Protein AF-A0A645HV14-F1 (afdb_monomer)

Nearest PDB structures (foldseek):
  4xi2-assembly1_A-2  TM=5.476E-01  e=1.882E+00  Mus musculus
  1is3-assembly1_A  TM=3.977E-01  e=2.143E+00  Conger myriaster
  1wlc-assembly1_A-2  TM=4.030E-01  e=2.143E+00  Conger myriaster
  4lbq-assembly2_B  TM=4.155E-01  e=5.336E+00  Mus musculus

Structure (mmCIF, N/CA/C/O backbone):
data_AF-A0A645HV14-F1
#
_entry.id   AF-A0A645HV14-F1
#
loop_
_atom_site.group_PDB
_atom_site.id
_atom_site.type_symbol
_atom_site.label_atom_id
_atom_site.label_alt_id
_atom_site.label_comp_id
_atom_site.label_asym_id
_atom_site.label_entity_id
_atom_site.label_seq_id
_atom_site.pdbx_PDB_ins_code
_atom_site.Cartn_x
_atom_site.Cartn_y
_atom_site.Cartn_z
_atom_site.occupancy
_atom_site.B_iso_or_equiv
_atom_site.auth_seq_id
_atom_site.auth_comp_id
_atom_site.auth_asym_id
_atom_site.auth_atom_id
_atom_site.pdbx_PDB_model_num
ATOM 1 N N . MET A 1 1 ? -4.652 -12.247 2.890 1.00 58.81 1 MET A N 1
ATOM 2 C CA . MET A 1 1 ? -5.356 -11.933 1.626 1.00 58.81 1 MET A CA 1
ATOM 3 C C . MET A 1 1 ? -6.471 -12.926 1.314 1.00 58.81 1 MET A C 1
ATOM 5 O O . MET A 1 1 ? -7.580 -12.469 1.089 1.00 58.81 1 MET A O 1
ATOM 9 N N . PHE A 1 2 ? -6.204 -14.240 1.350 1.00 62.88 2 PHE A N 1
ATOM 10 C CA . PHE A 1 2 ? -7.160 -15.294 0.962 1.00 62.88 2 PHE A CA 1
ATOM 11 C C . PHE A 1 2 ? -8.583 -15.123 1.530 1.00 62.88 2 PHE A C 1
ATOM 13 O O . PHE A 1 2 ? -9.521 -15.009 0.747 1.00 62.88 2 PHE A O 1
ATOM 20 N N . MET A 1 3 ? -8.740 -14.959 2.852 1.00 65.44 3 MET A N 1
ATOM 21 C CA . MET A 1 3 ? -10.065 -14.768 3.475 1.00 65.44 3 MET A CA 1
ATOM 22 C C . MET A 1 3 ? -10.838 -13.545 2.946 1.00 65.44 3 MET A C 1
ATOM 24 O O . MET A 1 3 ? -12.054 -13.611 2.774 1.00 65.44 3 MET A O 1
ATOM 28 N N . TYR A 1 4 ? -10.150 -12.429 2.668 1.00 74.69 4 TYR A N 1
ATOM 29 C CA . TYR A 1 4 ? -10.788 -11.224 2.126 1.00 74.69 4 TYR A CA 1
ATOM 30 C C . TYR A 1 4 ? -11.265 -11.477 0.697 1.00 74.69 4 TYR A C 1
ATOM 32 O O . TYR A 1 4 ? -12.419 -11.226 0.372 1.00 74.69 4 TYR A O 1
ATOM 40 N N . THR A 1 5 ? -10.382 -12.002 -0.156 1.00 75.12 5 THR A N 1
ATOM 41 C CA . THR A 1 5 ? -10.685 -12.211 -1.574 1.00 75.12 5 THR A CA 1
ATOM 42 C C . THR A 1 5 ? -11.790 -13.237 -1.780 1.00 75.12 5 THR A C 1
ATOM 44 O O . THR A 1 5 ? -12.643 -13.028 -2.633 1.00 75.12 5 THR A O 1
ATOM 47 N N . GLU A 1 6 ? -11.831 -14.312 -0.993 1.00 77.62 6 GLU A N 1
ATOM 48 C CA . GLU A 1 6 ? -12.904 -15.313 -1.073 1.00 77.62 6 GLU A CA 1
ATOM 49 C C . GLU A 1 6 ? -14.259 -14.719 -0.681 1.00 77.62 6 GLU A C 1
ATOM 51 O O . GLU A 1 6 ? -15.247 -14.902 -1.391 1.00 77.62 6 GLU A O 1
ATOM 56 N N . SER A 1 7 ? -14.279 -13.911 0.381 1.00 76.75 7 SER A N 1
ATOM 57 C CA . SER A 1 7 ? -15.484 -13.213 0.844 1.00 76.75 7 SER A CA 1
ATOM 58 C C . SER A 1 7 ? -15.913 -12.067 -0.086 1.00 76.75 7 SER A C 1
ATOM 60 O O . SER A 1 7 ? -17.033 -11.577 0.022 1.00 76.75 7 SER A O 1
ATOM 62 N N . ASN A 1 8 ? -15.038 -11.642 -1.006 1.00 79.44 8 ASN A N 1
ATOM 63 C CA . ASN A 1 8 ? -15.225 -10.489 -1.889 1.00 79.44 8 ASN A CA 1
ATOM 64 C C . ASN A 1 8 ? -15.172 -10.863 -3.386 1.00 79.44 8 ASN A C 1
ATOM 66 O O . ASN A 1 8 ? -14.644 -10.114 -4.204 1.00 79.44 8 ASN A O 1
ATOM 70 N N . ASN A 1 9 ? -15.676 -12.043 -3.775 1.00 83.19 9 ASN A N 1
ATOM 71 C CA . ASN A 1 9 ? -15.776 -12.486 -5.183 1.00 83.19 9 ASN A CA 1
ATOM 72 C C . ASN A 1 9 ? -14.440 -12.468 -5.974 1.00 83.19 9 ASN A C 1
ATOM 74 O O . ASN A 1 9 ? -14.389 -12.252 -7.195 1.00 83.19 9 ASN A O 1
ATOM 78 N N . GLY A 1 10 ? -13.335 -12.692 -5.266 1.00 82.38 10 GLY A N 1
ATOM 79 C CA . GLY A 1 10 ? -11.971 -12.655 -5.785 1.00 82.38 10 GLY A CA 1
ATOM 80 C C . GLY A 1 10 ? -11.383 -11.250 -5.935 1.00 82.38 10 GLY A C 1
ATOM 81 O O . GLY A 1 10 ? -10.250 -11.138 -6.407 1.00 82.38 10 GLY A O 1
ATOM 82 N N . ASN A 1 11 ? -12.108 -10.196 -5.557 1.00 82.75 11 ASN A N 1
ATOM 83 C CA . ASN A 1 11 ? -11.630 -8.822 -5.650 1.00 82.75 11 ASN A CA 1
ATOM 84 C C . ASN A 1 11 ? -10.680 -8.497 -4.495 1.00 82.75 11 ASN A C 1
ATOM 86 O O . ASN A 1 11 ? -10.911 -8.848 -3.333 1.00 82.75 11 ASN A O 1
ATOM 90 N N . LEU A 1 12 ? -9.599 -7.804 -4.837 1.00 84.94 12 LEU A N 1
ATOM 91 C CA . LEU A 1 12 ? -8.680 -7.220 -3.870 1.00 84.94 12 LEU A CA 1
ATOM 92 C C . LEU A 1 12 ? -9.345 -6.041 -3.145 1.00 84.94 12 LEU A C 1
ATOM 94 O O . LEU A 1 12 ? -10.299 -5.465 -3.671 1.00 84.94 12 LEU A O 1
ATOM 98 N N . PRO A 1 13 ? -8.887 -5.685 -1.931 1.00 83.44 13 PRO A N 1
ATOM 99 C CA . PRO A 1 13 ? -9.436 -4.531 -1.238 1.00 83.44 13 PRO A CA 1
ATOM 100 C C . PRO A 1 13 ? -9.176 -3.265 -2.038 1.00 83.44 13 PRO A C 1
ATOM 102 O O . PRO A 1 13 ? -8.118 -3.111 -2.650 1.00 83.44 13 PRO A O 1
ATOM 105 N N . LYS A 1 14 ? -10.114 -2.321 -1.972 1.00 84.62 14 LYS A N 1
ATOM 106 C CA . LYS A 1 14 ? -9.818 -0.965 -2.416 1.00 84.62 14 LYS A CA 1
ATOM 107 C C . LYS A 1 14 ? -8.647 -0.425 -1.597 1.00 84.62 14 LYS A C 1
ATOM 109 O O . LYS A 1 14 ? -8.670 -0.558 -0.373 1.00 84.62 14 LYS A O 1
ATOM 114 N N . TYR A 1 15 ? -7.668 0.223 -2.231 1.00 85.56 15 TYR A N 1
ATOM 115 C CA . TYR A 1 15 ? -6.604 0.901 -1.478 1.00 85.56 15 TYR A CA 1
ATOM 116 C C . TYR A 1 15 ? -7.189 2.021 -0.594 1.00 85.56 15 TYR A C 1
ATOM 118 O O . TYR A 1 15 ? -6.665 2.317 0.480 1.00 85.56 15 TYR A O 1
ATOM 126 N N . ASP A 1 16 ? -8.303 2.617 -1.028 1.00 86.44 16 ASP A N 1
ATOM 127 C CA . ASP A 1 16 ? -9.074 3.619 -0.301 1.00 86.44 16 ASP A CA 1
ATOM 128 C C . ASP A 1 16 ? -10.548 3.612 -0.749 1.00 86.44 16 ASP A C 1
ATOM 130 O O . ASP A 1 16 ? -10.854 3.210 -1.871 1.00 86.44 16 ASP A O 1
ATOM 134 N N . GLY A 1 17 ? -11.463 4.088 0.094 1.00 86.75 17 GLY A N 1
ATOM 135 C CA . GLY A 1 17 ? -12.893 4.176 -0.211 1.00 86.75 17 GLY A CA 1
ATOM 136 C C . GLY A 1 17 ? -13.704 2.915 0.097 1.00 86.75 17 GLY A C 1
ATOM 137 O O . GLY A 1 17 ? -14.748 2.698 -0.523 1.00 86.75 17 GLY A O 1
ATOM 138 N N . LEU A 1 18 ? -13.268 2.079 1.046 1.00 86.69 18 LEU A N 1
ATOM 139 C CA . LEU A 1 18 ? -14.025 0.905 1.511 1.00 86.69 18 LEU A CA 1
ATOM 140 C C . LEU A 1 18 ? -15.396 1.264 2.100 1.00 86.69 18 LEU A C 1
ATOM 142 O O . LEU A 1 18 ? -16.313 0.453 2.021 1.00 86.69 18 LEU A O 1
ATOM 146 N N . LEU A 1 19 ? -15.555 2.464 2.668 1.00 87.94 19 LEU A N 1
ATOM 147 C CA . LEU A 1 19 ? -16.837 2.935 3.210 1.00 87.94 19 LEU A CA 1
ATOM 148 C C . LEU A 1 19 ? -17.727 3.603 2.156 1.00 87.94 19 LEU A C 1
ATOM 150 O O . LEU A 1 19 ? -18.815 4.077 2.473 1.00 87.94 19 LEU A O 1
ATOM 154 N N . THR A 1 20 ? -17.266 3.676 0.908 1.00 83.38 20 THR A N 1
ATOM 155 C CA . THR A 1 20 ? -17.981 4.353 -0.175 1.00 83.38 20 THR A CA 1
ATOM 156 C C . THR A 1 20 ? -18.581 3.327 -1.132 1.00 83.38 20 THR A C 1
ATOM 158 O O . THR A 1 20 ? -17.836 2.490 -1.660 1.00 83.38 20 THR A O 1
ATOM 161 N N . PRO A 1 21 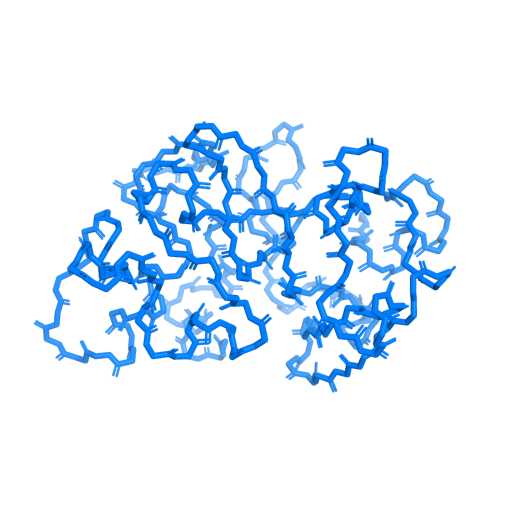? -19.900 3.384 -1.398 1.00 77.81 21 PRO A N 1
ATOM 162 C CA . PRO A 1 21 ? -20.540 2.526 -2.388 1.00 77.81 21 PRO A CA 1
ATOM 163 C C . PRO A 1 21 ? -19.930 2.671 -3.791 1.00 77.81 21 PRO A C 1
ATOM 165 O O . PRO A 1 21 ? -19.411 3.724 -4.164 1.00 77.81 21 PRO A O 1
ATOM 168 N N . GLY A 1 22 ? -20.035 1.613 -4.596 1.00 76.50 22 GLY A N 1
ATOM 169 C CA . GLY A 1 22 ? -19.552 1.597 -5.979 1.00 76.50 22 GLY A CA 1
ATOM 170 C C . GLY A 1 22 ? -18.029 1.493 -6.096 1.00 76.50 22 GLY A C 1
ATOM 171 O O . GLY A 1 22 ? -17.362 0.965 -5.211 1.00 76.50 22 GLY A O 1
ATOM 172 N N . ASN A 1 23 ? -17.481 2.015 -7.193 1.00 74.31 23 ASN A N 1
ATOM 173 C CA . ASN A 1 23 ? -16.093 1.792 -7.628 1.00 74.31 23 ASN A CA 1
ATOM 174 C C . ASN A 1 23 ? -15.147 2.966 -7.322 1.00 74.31 23 ASN A C 1
ATOM 176 O O . ASN A 1 23 ? -14.049 3.069 -7.869 1.00 74.31 23 ASN A O 1
ATOM 180 N N . ALA A 1 24 ? -15.593 3.905 -6.488 1.00 72.94 24 ALA A N 1
ATOM 181 C CA . ALA A 1 24 ? -14.799 5.071 -6.139 1.00 72.94 24 ALA A CA 1
ATOM 182 C C . ALA A 1 24 ? -13.582 4.683 -5.284 1.00 72.94 24 ALA A C 1
ATOM 184 O O . ALA A 1 24 ? -13.742 4.015 -4.258 1.00 72.94 24 ALA A O 1
ATOM 185 N N . THR A 1 25 ? -12.392 5.128 -5.700 1.00 75.44 25 THR A N 1
ATOM 186 C CA . THR A 1 25 ? -11.112 4.961 -4.990 1.00 75.44 25 THR A CA 1
ATOM 187 C C . THR A 1 25 ? -10.316 6.265 -5.055 1.00 75.44 25 THR A C 1
ATOM 189 O O . THR A 1 25 ? -9.681 6.529 -6.069 1.00 75.44 25 THR A O 1
ATOM 192 N N . TRP A 1 26 ? -10.372 7.126 -4.031 1.00 71.56 26 TRP A N 1
ATOM 193 C CA . TRP A 1 26 ? -9.563 8.365 -3.957 1.00 71.56 26 TRP A CA 1
ATOM 194 C C . TRP A 1 26 ? -9.756 9.124 -2.635 1.00 71.56 26 TRP A C 1
ATOM 196 O O . TRP A 1 26 ? -10.793 9.737 -2.467 1.00 71.56 26 TRP A O 1
ATOM 206 N N . LYS A 1 27 ? -8.786 9.193 -1.713 1.00 69.69 27 LYS A N 1
ATOM 207 C CA . LYS A 1 27 ? -8.869 10.042 -0.495 1.00 69.69 27 LYS A CA 1
ATOM 208 C C . LYS A 1 27 ? -10.238 10.012 0.229 1.00 69.69 27 LYS A C 1
ATOM 210 O O . LYS A 1 27 ? -10.631 11.005 0.839 1.00 69.69 27 LYS A O 1
ATOM 215 N N . VAL A 1 28 ? -10.994 8.916 0.106 1.00 74.56 28 VAL A N 1
ATOM 216 C CA . VAL A 1 28 ? -12.344 8.790 0.674 1.00 74.56 28 VAL A CA 1
ATOM 217 C C . VAL A 1 28 ? -12.213 8.090 2.020 1.00 74.56 28 VAL A C 1
ATOM 219 O O . VAL A 1 28 ? -11.121 7.753 2.457 1.00 74.56 28 VAL A O 1
ATOM 222 N N . HIS A 1 29 ? -13.307 7.880 2.726 1.00 84.50 29 HIS A N 1
ATOM 223 C CA . HIS A 1 29 ? -13.297 7.164 3.990 1.00 84.50 29 HIS A CA 1
ATOM 224 C C . HIS A 1 29 ? -13.162 5.641 3.777 1.00 84.50 29 HIS A C 1
ATOM 226 O O . HIS A 1 29 ? -13.750 5.069 2.852 1.00 84.50 29 HIS A O 1
ATOM 232 N N . GLY A 1 30 ? -12.414 4.972 4.655 1.00 86.88 30 GLY A N 1
ATOM 233 C CA . GLY A 1 30 ? -12.198 3.525 4.670 1.00 86.88 30 GLY A CA 1
ATOM 234 C C . GLY A 1 30 ? -10.965 3.084 3.884 1.00 86.88 30 GLY A C 1
ATOM 235 O O . GLY A 1 30 ? -11.063 2.723 2.711 1.00 86.88 30 GLY A O 1
ATOM 236 N N . LYS A 1 31 ? -9.809 3.057 4.546 1.00 89.31 31 LYS A N 1
ATOM 237 C CA . LYS A 1 31 ? -8.535 2.589 3.977 1.00 89.31 31 LYS A CA 1
ATOM 238 C C . LYS A 1 31 ? -8.466 1.066 3.972 1.00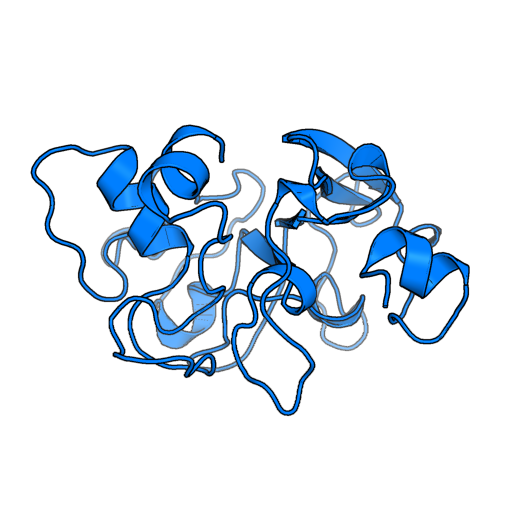 89.31 31 LYS A C 1
ATOM 240 O O . LYS A 1 31 ? -9.084 0.417 4.812 1.00 89.31 31 LYS A O 1
ATOM 245 N N . TRP A 1 32 ? -7.646 0.473 3.100 1.00 90.69 32 TRP A N 1
ATOM 246 C CA . TRP A 1 32 ? -7.442 -0.988 3.090 1.00 90.69 32 TRP A CA 1
ATOM 247 C C . TRP A 1 32 ? -7.042 -1.550 4.470 1.00 90.69 32 TRP A C 1
ATOM 249 O O . TRP A 1 32 ? -7.469 -2.643 4.847 1.00 90.69 32 TRP A O 1
ATOM 259 N N . GLN A 1 33 ? -6.285 -0.772 5.253 1.00 93.06 33 GLN A N 1
ATOM 260 C CA . GLN A 1 33 ? -5.899 -1.117 6.622 1.00 93.06 33 GLN A CA 1
ATOM 261 C C . GLN A 1 33 ? -7.096 -1.190 7.579 1.00 93.06 33 GLN A C 1
ATOM 263 O O . GLN A 1 33 ? -7.110 -2.064 8.440 1.00 93.06 33 GLN A O 1
ATOM 268 N N . ASP A 1 34 ? -8.130 -0.357 7.407 1.00 92.56 34 ASP A N 1
ATOM 269 C CA . ASP A 1 34 ? -9.367 -0.438 8.200 1.00 92.56 34 ASP A CA 1
ATOM 270 C C . ASP A 1 34 ? -10.073 -1.778 7.977 1.00 92.56 34 ASP A C 1
ATOM 272 O O . ASP A 1 34 ? -10.463 -2.456 8.930 1.00 92.56 34 ASP A O 1
ATOM 276 N N . GLY A 1 35 ? -10.179 -2.194 6.710 1.00 90.00 35 GLY A N 1
ATOM 277 C CA . GLY A 1 35 ? -10.777 -3.474 6.334 1.00 90.00 35 GLY A CA 1
ATOM 278 C C . GLY A 1 35 ? -10.038 -4.660 6.952 1.00 90.00 35 GLY A C 1
ATOM 279 O O . GLY A 1 35 ? -10.654 -5.540 7.552 1.00 90.00 35 GLY A O 1
ATOM 280 N N . PHE A 1 36 ? -8.707 -4.674 6.859 1.00 90.81 36 PHE A N 1
ATOM 281 C CA . PHE A 1 36 ? -7.904 -5.746 7.451 1.00 90.81 36 PHE A CA 1
ATOM 282 C C . PHE A 1 36 ? -7.886 -5.707 8.978 1.00 90.81 36 PHE A C 1
ATOM 284 O O . PHE A 1 36 ? -7.899 -6.766 9.604 1.00 90.81 36 PHE A O 1
ATOM 291 N N . PHE A 1 37 ? -7.912 -4.521 9.586 1.00 92.81 37 PHE A N 1
ATOM 292 C CA . PHE A 1 37 ? -8.012 -4.386 11.034 1.00 92.81 37 PHE A CA 1
ATOM 293 C C . PHE A 1 37 ? -9.288 -5.046 11.560 1.00 92.81 37 PHE A C 1
ATOM 295 O O . PHE A 1 37 ? -9.224 -5.817 12.515 1.00 92.81 37 PHE A O 1
ATOM 302 N N . VAL A 1 38 ? -10.435 -4.795 10.924 1.00 91.62 38 VAL A N 1
ATOM 303 C CA . VAL A 1 38 ? -11.710 -5.410 11.321 1.00 91.62 38 VAL A CA 1
ATOM 304 C C . VAL A 1 38 ? -11.708 -6.920 11.084 1.00 91.62 38 VAL A C 1
ATOM 306 O O . VAL A 1 38 ? -12.181 -7.662 11.941 1.00 91.62 38 VAL A O 1
ATOM 309 N N . LEU A 1 39 ? -11.116 -7.401 9.985 1.00 89.06 39 LEU A N 1
ATOM 310 C CA . LEU A 1 39 ? -10.967 -8.843 9.755 1.00 89.06 39 LEU A CA 1
ATOM 311 C C . LEU A 1 39 ? -10.111 -9.537 10.824 1.00 89.06 39 LEU A C 1
ATOM 313 O O . LEU A 1 39 ? -10.404 -10.669 11.198 1.00 89.06 39 LEU A O 1
ATOM 317 N N . GLN A 1 40 ? -9.065 -8.875 11.322 1.00 90.31 40 GLN A N 1
ATOM 318 C CA . GLN A 1 40 ? -8.223 -9.402 12.400 1.00 90.31 40 GLN A CA 1
ATOM 319 C C . GLN A 1 40 ? -8.889 -9.285 13.782 1.00 90.31 40 GLN A C 1
ATOM 321 O O . GLN A 1 40 ? -8.515 -10.005 14.706 1.00 90.31 40 GLN A O 1
ATOM 326 N N . ASN A 1 41 ? -9.873 -8.395 13.937 1.00 90.62 41 ASN A N 1
ATOM 327 C CA . ASN A 1 41 ? -10.537 -8.102 15.207 1.00 90.62 41 ASN A CA 1
ATOM 328 C C . ASN A 1 41 ? -12.060 -8.295 15.082 1.00 90.62 41 ASN A C 1
ATOM 330 O O . ASN A 1 41 ? -12.796 -7.305 14.972 1.00 90.62 41 ASN A O 1
ATOM 334 N N . PRO A 1 42 ? -12.546 -9.554 15.112 1.00 87.00 42 PRO A N 1
ATOM 335 C CA . PRO A 1 42 ? -13.969 -9.860 15.014 1.00 87.00 42 PRO A CA 1
ATOM 336 C C . PRO A 1 42 ? -14.816 -9.057 16.011 1.00 87.00 42 PRO A C 1
ATOM 338 O O . PRO A 1 42 ? -14.428 -8.860 17.162 1.00 87.00 42 PRO A O 1
ATOM 341 N N . GLY A 1 43 ? -15.984 -8.589 15.566 1.00 89.38 43 GLY A N 1
ATOM 342 C CA . GLY A 1 43 ? -16.906 -7.785 16.380 1.00 89.38 43 GLY A CA 1
ATOM 343 C C . GLY A 1 43 ? -16.625 -6.278 16.383 1.00 89.38 43 GLY A C 1
ATOM 344 O O . GLY A 1 43 ? -17.377 -5.519 16.993 1.00 89.38 43 GLY A O 1
ATOM 345 N N . ARG A 1 44 ? -15.577 -5.808 15.696 1.00 91.56 44 ARG A N 1
ATOM 346 C CA . ARG A 1 44 ? -15.363 -4.375 15.446 1.00 91.56 44 ARG A CA 1
ATOM 347 C C . ARG A 1 44 ? -16.132 -3.926 14.203 1.00 91.56 44 ARG A C 1
ATOM 349 O O . ARG A 1 44 ? -16.193 -4.644 13.213 1.00 91.56 44 ARG A O 1
ATOM 356 N N . ASN A 1 45 ? -16.673 -2.710 14.241 1.00 93.25 45 ASN A N 1
ATOM 357 C CA . ASN A 1 45 ? -17.308 -2.099 13.074 1.00 93.25 45 ASN A CA 1
ATOM 358 C C . ASN A 1 45 ? -16.259 -1.468 12.155 1.00 93.25 45 ASN A C 1
ATOM 360 O O . ASN A 1 45 ? -15.298 -0.856 12.630 1.00 93.25 45 ASN A O 1
ATOM 364 N N . LEU A 1 46 ? -16.482 -1.574 10.844 1.00 91.25 46 LEU A N 1
ATOM 365 C CA . LEU A 1 46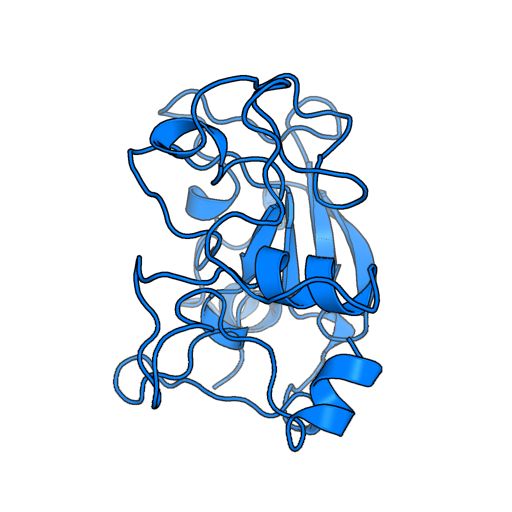 ? -15.705 -0.839 9.853 1.00 91.25 46 LEU A CA 1
ATOM 366 C C . LEU A 1 46 ? -16.086 0.642 9.912 1.00 91.25 46 LEU A C 1
ATOM 368 O O . LEU A 1 46 ? -17.208 1.016 9.582 1.00 91.25 46 LEU A O 1
ATOM 372 N N . VAL A 1 47 ? -15.138 1.469 10.341 1.00 93.69 47 VAL A N 1
ATOM 373 C CA . VAL A 1 47 ? -15.216 2.934 10.335 1.00 93.69 47 VAL A CA 1
ATOM 374 C C . VAL A 1 47 ? -13.881 3.493 9.855 1.00 93.69 47 VAL A C 1
ATOM 376 O O . VAL A 1 47 ? -12.872 2.785 9.867 1.00 93.69 47 VAL A O 1
ATOM 379 N N . ASP A 1 48 ? -13.875 4.749 9.419 1.00 92.19 48 ASP A N 1
ATOM 380 C CA . ASP A 1 48 ? -12.664 5.388 8.905 1.00 92.19 48 ASP A CA 1
ATOM 381 C C . ASP A 1 48 ? -11.605 5.497 10.005 1.00 92.19 48 ASP A C 1
ATOM 383 O O . ASP A 1 48 ? -11.922 5.853 11.143 1.00 92.19 48 ASP A O 1
ATOM 387 N N . TRP A 1 49 ? -10.352 5.193 9.664 1.00 92.44 49 TRP A N 1
ATOM 388 C CA . TRP A 1 49 ? -9.209 5.257 10.581 1.00 92.44 49 TRP A CA 1
ATOM 389 C C . TRP A 1 49 ? -9.300 4.357 11.823 1.00 92.44 49 TRP A C 1
ATOM 391 O O . TRP A 1 49 ? -8.580 4.577 12.798 1.00 92.44 49 TRP A O 1
ATOM 401 N N . VAL A 1 50 ? -10.121 3.302 11.812 1.00 94.00 50 VAL A N 1
ATOM 402 C CA . VAL A 1 50 ? -10.199 2.342 12.928 1.00 94.00 50 VAL A CA 1
ATOM 403 C C . VAL A 1 50 ? -8.854 1.655 13.200 1.00 94.00 50 VAL A C 1
ATOM 405 O O . VAL A 1 50 ? -8.552 1.324 14.356 1.00 94.00 50 VAL A O 1
ATOM 408 N N . HIS A 1 51 ? -8.024 1.497 12.163 1.00 93.81 51 HIS A N 1
ATOM 409 C CA . HIS A 1 51 ? -6.666 0.961 12.269 1.00 93.81 51 HIS A CA 1
ATOM 410 C C . HIS A 1 51 ? -5.680 1.913 12.962 1.00 93.81 51 HIS A C 1
ATOM 412 O O . HIS A 1 51 ? -4.600 1.466 13.334 1.00 93.81 51 HIS A O 1
ATOM 418 N N . TYR A 1 52 ? -6.016 3.193 13.149 1.00 94.31 52 TYR A N 1
ATOM 419 C CA . TYR A 1 52 ? -5.122 4.189 13.737 1.00 94.31 52 TYR A CA 1
ATOM 420 C C . TYR A 1 52 ? -5.388 4.395 15.228 1.00 94.31 52 TYR A C 1
ATOM 422 O O . TYR A 1 52 ? -6.525 4.317 15.706 1.00 94.31 52 TYR A O 1
ATOM 430 N N . ASP A 1 53 ? -4.321 4.617 15.983 1.00 94.00 53 ASP A N 1
ATOM 431 C CA . ASP A 1 53 ? -4.355 4.982 17.390 1.00 94.00 53 ASP A CA 1
ATOM 432 C C . ASP A 1 53 ? -4.014 6.467 17.526 1.00 94.00 53 ASP A C 1
ATOM 434 O O . ASP A 1 53 ? -2.858 6.863 17.390 1.00 94.00 53 ASP A O 1
ATOM 438 N N . ASP A 1 54 ? -5.028 7.299 17.770 1.00 92.88 54 ASP A N 1
ATOM 439 C CA . ASP A 1 54 ? -4.843 8.742 17.952 1.00 92.88 54 ASP A CA 1
ATOM 440 C C . ASP A 1 54 ? -4.099 9.082 19.258 1.00 92.88 54 ASP A C 1
ATOM 442 O O . ASP A 1 54 ? -3.508 10.153 19.355 1.00 92.88 54 ASP A O 1
ATOM 446 N N . THR A 1 55 ? -4.097 8.192 20.259 1.00 92.56 55 THR A N 1
ATOM 447 C CA . THR A 1 55 ? -3.392 8.409 21.534 1.00 92.56 55 THR A CA 1
ATOM 448 C C . THR A 1 55 ? -1.898 8.144 21.392 1.00 92.56 55 THR A C 1
ATOM 450 O O . THR A 1 55 ? -1.084 8.914 21.895 1.00 92.56 55 THR A O 1
ATOM 453 N N . LEU A 1 56 ? -1.528 7.075 20.685 1.00 91.00 56 LEU A N 1
ATOM 454 C CA . LEU A 1 56 ? -0.128 6.772 20.367 1.00 91.00 56 LEU A CA 1
ATOM 455 C C . LEU A 1 56 ? 0.375 7.527 19.129 1.00 91.00 56 LEU A C 1
ATOM 457 O O . LEU A 1 56 ? 1.574 7.534 18.852 1.00 91.00 56 LEU A O 1
ATOM 461 N N . GLY A 1 57 ? -0.541 8.126 18.368 1.00 92.56 57 GLY A N 1
ATOM 462 C CA . GLY A 1 57 ? -0.254 8.819 17.124 1.00 92.56 57 GLY A CA 1
ATOM 463 C C . GLY A 1 57 ? 0.319 7.899 16.049 1.00 92.56 57 GLY A C 1
ATOM 464 O O . GLY A 1 57 ? 1.201 8.335 15.325 1.00 92.56 57 GLY A O 1
ATOM 465 N N . ARG A 1 58 ? -0.112 6.635 15.954 1.00 92.94 58 ARG A N 1
ATOM 466 C CA . ARG A 1 58 ? 0.395 5.674 14.952 1.00 92.94 58 ARG A CA 1
ATOM 467 C C . ARG A 1 58 ? -0.620 4.565 14.647 1.00 92.94 58 ARG A C 1
ATOM 469 O O . ARG A 1 58 ? -1.553 4.368 15.426 1.00 92.94 58 ARG A O 1
ATOM 476 N N . PRO A 1 59 ? -0.452 3.782 13.567 1.00 93.44 59 PRO A N 1
ATOM 477 C CA . PRO A 1 59 ? -1.286 2.612 13.311 1.00 93.44 59 PRO A CA 1
ATOM 478 C C . PRO A 1 59 ? -1.190 1.5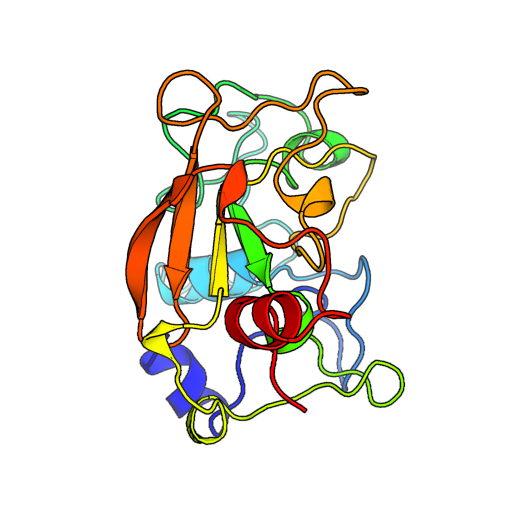52 14.421 1.00 93.44 59 PRO A C 1
ATOM 480 O O . PRO A 1 59 ? -0.175 1.430 15.108 1.00 93.44 59 PRO A O 1
ATOM 483 N N . LYS A 1 60 ? -2.243 0.749 14.572 1.00 92.56 60 LYS A N 1
ATOM 484 C CA . LYS A 1 60 ? -2.345 -0.354 15.535 1.00 92.56 60 LYS A CA 1
ATOM 485 C C . LYS A 1 60 ? -1.743 -1.639 14.975 1.00 92.56 60 LYS A C 1
ATOM 487 O O . LYS A 1 60 ? -1.880 -1.940 13.790 1.00 92.56 60 LYS A O 1
ATOM 492 N N . SER A 1 61 ? -1.201 -2.465 15.872 1.00 88.12 61 SER A N 1
ATOM 493 C CA . SER A 1 61 ? -0.789 -3.848 15.585 1.00 88.12 61 SER A CA 1
ATOM 494 C C . SER A 1 61 ? 0.107 -3.948 14.334 1.00 88.12 61 SER A C 1
ATOM 496 O O . SER A 1 61 ? 1.034 -3.156 14.171 1.00 88.12 61 SER A O 1
ATOM 498 N N . ILE A 1 62 ? -0.171 -4.907 13.450 1.00 88.44 62 ILE A N 1
ATOM 499 C CA . ILE A 1 62 ? 0.611 -5.240 12.253 1.00 88.44 62 ILE A CA 1
ATOM 500 C C . ILE A 1 62 ? 0.741 -4.095 11.237 1.00 88.44 62 ILE A C 1
ATOM 502 O O . ILE A 1 62 ? 1.593 -4.163 10.358 1.00 88.44 62 ILE A O 1
ATOM 506 N N . PHE A 1 63 ? -0.076 -3.043 11.343 1.00 91.56 63 PHE A N 1
ATOM 507 C CA . PHE A 1 63 ? -0.003 -1.879 10.454 1.00 91.56 63 PHE A CA 1
ATOM 508 C C . PHE A 1 63 ? 1.057 -0.866 10.897 1.00 91.56 63 PHE A C 1
ATOM 510 O O . PHE A 1 63 ? 1.403 0.044 10.147 1.00 91.56 63 PHE A O 1
ATOM 517 N N . ALA A 1 64 ? 1.598 -1.014 12.106 1.00 90.44 64 ALA A N 1
ATOM 518 C CA . ALA A 1 64 ? 2.626 -0.135 12.632 1.00 90.44 64 ALA A CA 1
ATOM 519 C C . ALA A 1 64 ? 4.013 -0.698 12.297 1.00 90.44 64 ALA A C 1
ATOM 521 O O . ALA A 1 64 ? 4.540 -1.537 13.024 1.00 90.44 64 ALA A O 1
ATOM 522 N N . CYS A 1 65 ? 4.635 -0.204 11.223 1.00 89.44 65 CYS A N 1
ATOM 523 C CA . CYS A 1 65 ? 6.022 -0.553 10.897 1.00 89.44 65 CYS A CA 1
ATOM 524 C C . CYS A 1 65 ? 6.945 -0.299 12.115 1.00 89.44 65 CYS A C 1
ATOM 526 O O . CYS A 1 65 ? 6.983 0.841 12.595 1.00 89.44 65 CYS A O 1
ATOM 528 N N . PRO A 1 66 ? 7.678 -1.310 12.630 1.00 85.94 66 PRO A N 1
ATOM 529 C CA . PRO A 1 66 ? 8.535 -1.153 13.811 1.00 85.94 66 PRO A CA 1
ATOM 530 C C . PRO A 1 66 ? 9.675 -0.151 13.607 1.00 85.94 66 PRO A C 1
ATOM 532 O O . PRO A 1 66 ? 10.018 0.584 14.526 1.00 85.94 66 PRO A O 1
ATOM 535 N N . SER A 1 67 ? 10.214 -0.074 12.387 1.00 85.06 67 SER A N 1
ATOM 536 C CA . SER A 1 67 ? 11.272 0.879 12.017 1.00 85.06 67 SER A CA 1
ATOM 537 C C . SER A 1 67 ? 10.748 2.286 11.713 1.00 85.06 67 SER A C 1
ATOM 539 O O . SER A 1 67 ? 11.522 3.185 11.401 1.00 85.06 67 SER A O 1
ATOM 541 N N . SER A 1 68 ? 9.432 2.499 11.772 1.00 81.62 68 SER A N 1
ATOM 542 C CA . SER A 1 68 ? 8.826 3.816 11.623 1.00 81.62 68 SER A CA 1
ATOM 543 C C . SER A 1 68 ? 8.618 4.431 13.008 1.00 81.62 68 SER A C 1
ATOM 545 O O . SER A 1 68 ? 7.791 3.983 13.811 1.00 81.62 68 SER A O 1
ATOM 547 N N . LEU A 1 69 ? 9.434 5.450 13.282 1.00 75.62 69 LEU A N 1
ATOM 548 C CA . LEU A 1 69 ? 9.446 6.2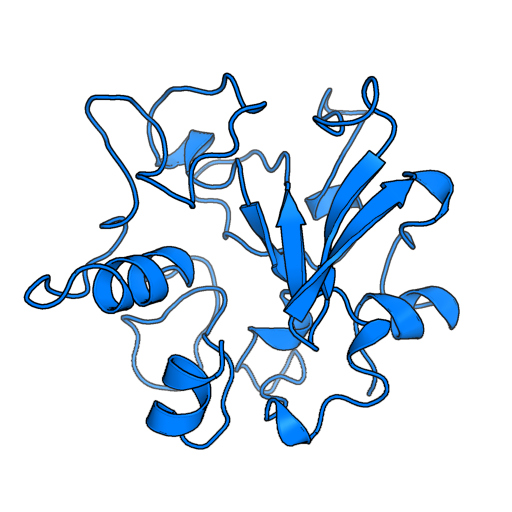23 14.529 1.00 75.62 69 LEU A CA 1
ATOM 549 C C . LEU A 1 69 ? 8.441 7.382 14.518 1.00 75.62 69 LEU A C 1
ATOM 551 O O . LEU A 1 69 ? 8.406 8.186 15.442 1.00 75.62 69 LEU A O 1
ATOM 555 N N . THR A 1 70 ? 7.661 7.503 13.450 1.00 74.94 70 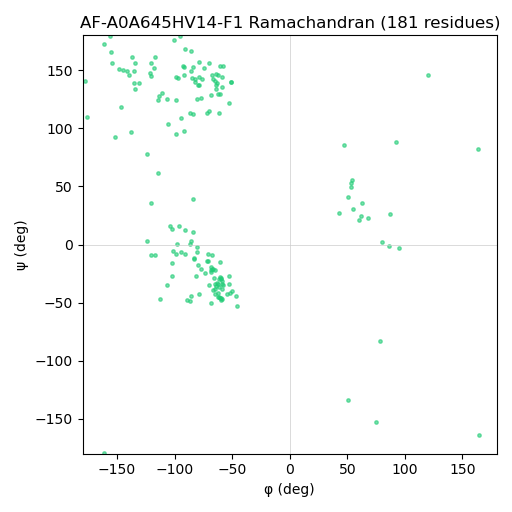THR A N 1
ATOM 556 C CA . THR A 1 70 ? 6.769 8.632 13.236 1.00 74.94 70 THR A CA 1
ATOM 557 C C . THR A 1 70 ? 5.529 8.482 14.099 1.00 74.94 70 THR A C 1
ATOM 559 O O . THR A 1 70 ? 4.863 7.446 14.064 1.00 74.94 70 THR A O 1
ATOM 562 N N . SER A 1 71 ? 5.249 9.518 14.886 1.00 82.69 71 SER A N 1
ATOM 563 C CA . SER A 1 71 ? 4.046 9.633 15.698 1.00 82.69 71 SER A CA 1
ATOM 564 C C . SER A 1 71 ? 3.407 10.996 15.486 1.00 82.69 71 SER A C 1
ATOM 566 O O . SER A 1 71 ? 4.113 12.004 15.471 1.00 82.69 71 SER A O 1
ATOM 568 N N . GLY A 1 72 ? 2.086 11.053 15.384 1.00 88.75 72 GLY A N 1
ATOM 569 C CA . GLY A 1 72 ? 1.366 12.314 15.269 1.00 88.75 72 GLY A CA 1
ATOM 570 C C . GLY A 1 72 ? -0.066 12.137 14.795 1.00 88.75 72 GLY A C 1
ATOM 571 O O . GLY A 1 72 ? -0.631 11.041 14.830 1.00 88.75 72 GLY A O 1
ATOM 572 N N . ALA A 1 73 ? -0.669 13.240 14.361 1.00 91.44 73 ALA A N 1
ATOM 573 C CA . ALA A 1 73 ? -2.031 13.222 13.852 1.00 91.44 73 ALA A CA 1
ATOM 574 C C . ALA A 1 73 ? -2.116 12.372 12.577 1.00 91.44 73 ALA A C 1
ATOM 576 O O . ALA A 1 73 ? -1.320 12.543 11.650 1.00 91.44 73 ALA A O 1
ATOM 577 N N . LYS A 1 74 ? -3.127 11.498 12.506 1.00 91.38 74 LYS A N 1
ATOM 578 C CA . LYS A 1 74 ? -3.395 10.625 11.348 1.00 91.38 74 LYS A CA 1
ATOM 579 C C . LYS A 1 74 ? -3.490 11.359 10.013 1.00 91.38 74 LYS A C 1
ATOM 581 O O . LYS A 1 74 ? -3.151 10.787 8.986 1.00 91.38 74 LYS A O 1
ATOM 586 N N . GLU A 1 75 ? -3.884 12.631 10.038 1.00 91.00 75 GLU A N 1
ATOM 587 C CA . GLU A 1 75 ? -3.872 13.512 8.871 1.00 91.00 75 GLU A CA 1
ATOM 588 C C . GLU A 1 75 ? -2.509 13.528 8.163 1.00 91.00 75 GLU A C 1
ATOM 590 O O . GLU A 1 75 ? -2.463 13.491 6.936 1.00 91.00 75 GLU A O 1
ATOM 595 N N . PHE A 1 76 ? -1.412 13.563 8.921 1.00 88.25 76 PHE A N 1
ATOM 596 C CA . PHE A 1 76 ? -0.053 13.697 8.388 1.00 88.25 76 PHE A CA 1
ATOM 597 C C . PHE A 1 76 ? 0.740 12.394 8.477 1.00 88.25 76 PHE A C 1
ATOM 599 O O . PHE A 1 76 ? 1.530 12.080 7.588 1.00 88.25 76 PHE A O 1
ATOM 606 N N . GLU A 1 77 ? 0.508 11.618 9.534 1.00 88.38 77 GLU A N 1
ATOM 607 C CA . GLU A 1 77 ? 1.306 10.435 9.864 1.00 88.38 77 GLU A CA 1
ATOM 608 C C . GLU A 1 77 ? 0.602 9.122 9.486 1.00 88.38 77 GLU A C 1
ATOM 610 O O . GLU A 1 77 ? 1.233 8.076 9.361 1.00 88.38 77 GLU A O 1
ATOM 615 N N . GLY A 1 78 ? -0.705 9.164 9.225 1.00 88.06 78 GLY A N 1
ATOM 616 C CA . GLY A 1 78 ? -1.511 7.984 8.918 1.00 88.06 78 GLY A CA 1
ATOM 617 C C . GLY A 1 78 ? -1.200 7.328 7.576 1.00 88.06 78 GLY A C 1
ATOM 618 O O . GLY A 1 78 ? -1.427 6.135 7.409 1.00 88.06 78 GLY A O 1
ATOM 619 N N . ALA A 1 79 ? -0.630 8.083 6.635 1.00 87.25 79 ALA A N 1
ATOM 620 C CA . ALA A 1 79 ? -0.170 7.571 5.344 1.00 87.25 79 ALA A CA 1
ATOM 621 C C . ALA A 1 79 ? 1.300 7.118 5.357 1.00 87.25 79 ALA A C 1
ATOM 623 O O . ALA A 1 79 ? 1.911 6.919 4.304 1.00 87.25 79 ALA A O 1
ATOM 624 N N . ARG A 1 80 ? 1.891 6.994 6.547 1.00 85.50 80 ARG A N 1
ATOM 625 C CA . ARG A 1 80 ? 3.241 6.471 6.764 1.00 85.50 80 ARG A CA 1
ATOM 626 C C . ARG A 1 80 ? 3.114 5.014 7.217 1.00 85.50 80 ARG A C 1
ATOM 628 O O . ARG A 1 80 ? 2.014 4.502 7.375 1.00 85.50 80 ARG A O 1
ATOM 635 N N . HIS A 1 81 ? 4.217 4.303 7.407 1.00 91.50 81 HIS A N 1
ATOM 636 C CA . HIS A 1 81 ? 4.254 2.850 7.650 1.00 91.50 81 HIS A CA 1
ATOM 637 C C . HIS A 1 81 ? 4.076 1.990 6.395 1.00 91.50 81 HIS A C 1
ATOM 639 O O . HIS A 1 81 ? 5.103 1.582 5.861 1.00 91.50 81 HIS A O 1
ATOM 645 N N . TYR A 1 82 ? 2.856 1.715 5.918 1.00 93.75 82 TYR A N 1
ATOM 646 C CA . TYR A 1 82 ? 2.621 0.763 4.817 1.00 93.75 82 TYR A CA 1
ATOM 647 C C . TYR A 1 82 ? 1.640 1.275 3.763 1.00 93.75 82 TYR A C 1
ATOM 649 O O . TYR A 1 82 ? 0.592 1.826 4.088 1.00 93.75 82 TYR A O 1
ATOM 657 N N . GLY A 1 83 ? 1.964 1.016 2.497 1.00 92.75 83 GLY A N 1
ATOM 658 C CA . GLY A 1 83 ? 1.138 1.341 1.341 1.00 92.75 83 GLY A CA 1
ATOM 659 C C . GLY A 1 83 ? 0.790 0.109 0.528 1.00 92.75 83 GLY A C 1
ATOM 660 O O . GLY A 1 83 ? 1.588 -0.822 0.425 1.00 92.75 83 GLY A O 1
ATOM 661 N N . MET A 1 84 ? -0.394 0.123 -0.071 1.00 92.38 84 MET A N 1
ATOM 662 C CA . MET A 1 84 ? -0.821 -0.873 -1.048 1.00 92.38 84 MET A CA 1
ATOM 663 C C . MET A 1 84 ? -0.472 -0.409 -2.458 1.00 92.38 84 MET A C 1
ATOM 665 O O . MET A 1 84 ? -0.559 0.774 -2.763 1.00 92.38 84 MET A O 1
ATOM 669 N N . ASN A 1 85 ? -0.135 -1.324 -3.356 1.00 90.94 85 ASN A N 1
ATOM 670 C CA . ASN A 1 85 ? -0.012 -0.982 -4.762 1.00 90.94 85 ASN A CA 1
ATOM 671 C C . ASN A 1 85 ? -1.365 -0.492 -5.311 1.00 90.94 85 ASN A C 1
ATOM 673 O O . ASN A 1 85 ? -2.325 -1.264 -5.425 1.00 90.94 85 ASN A O 1
ATOM 677 N N . GLY A 1 86 ? -1.429 0.792 -5.670 1.00 86.88 86 GLY A N 1
ATOM 678 C CA . GLY A 1 86 ? -2.634 1.438 -6.183 1.00 86.88 86 GLY A CA 1
ATOM 679 C C . GLY A 1 86 ? -3.146 0.749 -7.444 1.00 86.88 86 GLY A C 1
ATOM 680 O O . GLY A 1 86 ? -4.345 0.599 -7.626 1.00 86.88 86 GLY A O 1
ATOM 681 N N . ALA A 1 87 ? -2.263 0.181 -8.262 1.00 81.75 87 ALA A N 1
ATOM 682 C CA . ALA A 1 87 ? -2.641 -0.507 -9.490 1.00 81.75 87 ALA A CA 1
ATOM 683 C C . ALA A 1 87 ? -3.406 -1.831 -9.255 1.00 81.75 87 ALA A C 1
ATOM 685 O O . ALA A 1 87 ? -4.098 -2.307 -10.158 1.00 81.75 87 ALA A O 1
ATOM 686 N N . HIS A 1 88 ? -3.301 -2.407 -8.053 1.00 82.56 88 HIS A N 1
ATOM 687 C CA . HIS A 1 88 ? -4.025 -3.609 -7.629 1.00 82.56 88 HIS A CA 1
ATOM 688 C C . HIS A 1 88 ? -5.228 -3.311 -6.725 1.00 82.56 88 HIS A C 1
ATOM 690 O O . HIS A 1 88 ? -6.178 -4.090 -6.720 1.00 82.56 88 HIS A O 1
ATOM 696 N N . GLY A 1 89 ? -5.200 -2.199 -5.984 1.00 76.12 89 GLY A N 1
ATOM 697 C CA . GLY A 1 89 ? -6.303 -1.761 -5.120 1.00 76.12 89 GLY A CA 1
ATOM 698 C C . GLY A 1 89 ? -7.229 -0.711 -5.731 1.00 76.12 89 GLY A C 1
ATOM 699 O O . GLY A 1 89 ? -8.124 -0.217 -5.051 1.00 76.12 89 GLY A O 1
ATOM 700 N N . ASN A 1 90 ? -6.997 -0.277 -6.966 1.00 73.62 90 ASN A N 1
ATOM 701 C CA . ASN A 1 90 ? -7.883 0.664 -7.637 1.00 73.62 90 ASN A CA 1
ATOM 702 C C . ASN A 1 90 ? -9.106 -0.119 -8.164 1.00 73.62 90 ASN A C 1
ATOM 704 O O . ASN A 1 90 ? -8.981 -1.273 -8.585 1.00 73.62 90 ASN A O 1
ATOM 708 N N . THR A 1 91 ? -10.294 0.488 -8.136 1.00 67.56 91 THR A N 1
ATOM 709 C CA . THR A 1 91 ? -11.522 -0.108 -8.713 1.00 67.56 91 THR A CA 1
ATOM 710 C C . THR A 1 91 ? -12.190 0.802 -9.754 1.00 67.56 91 THR A C 1
ATOM 712 O O . THR A 1 91 ? -13.226 0.465 -10.327 1.00 67.56 91 THR A O 1
ATOM 715 N N . ALA A 1 92 ? -11.577 1.952 -10.058 1.00 64.38 92 ALA A N 1
ATOM 716 C CA . ALA A 1 92 ? -12.059 2.913 -11.034 1.00 64.38 92 ALA A CA 1
ATOM 717 C C . ALA A 1 92 ? -11.737 2.505 -12.487 1.00 64.38 92 ALA A C 1
ATOM 719 O O . ALA A 1 92 ? -10.622 2.116 -12.845 1.00 64.38 92 ALA A O 1
ATOM 720 N N . THR A 1 93 ? -12.716 2.684 -13.375 1.00 55.38 93 THR A N 1
ATOM 721 C CA . THR A 1 93 ? -12.643 2.334 -14.806 1.00 55.38 93 THR A CA 1
ATOM 722 C C . THR A 1 93 ? -11.601 3.136 -15.593 1.00 55.38 93 THR A C 1
ATOM 724 O O . THR A 1 93 ? -10.941 2.590 -16.475 1.00 55.38 93 THR A O 1
ATOM 727 N N . TRP A 1 94 ? -11.411 4.415 -15.266 1.00 53.53 94 TRP A N 1
ATOM 728 C CA . TRP A 1 94 ? -10.536 5.350 -15.990 1.00 53.53 94 TRP A CA 1
ATOM 729 C C . TRP A 1 94 ? -9.047 5.196 -15.650 1.00 53.53 94 TRP A C 1
ATOM 731 O O . TRP A 1 94 ? -8.199 5.593 -16.444 1.00 53.53 94 TRP A O 1
ATOM 741 N N . TYR A 1 95 ? -8.722 4.535 -14.536 1.00 54.00 95 TYR A N 1
ATOM 742 C CA . TYR A 1 95 ? -7.348 4.172 -14.163 1.00 54.00 95 TYR A CA 1
ATOM 743 C C . TYR A 1 95 ? -7.048 2.676 -14.392 1.00 54.00 95 TYR A C 1
ATOM 745 O O . TYR A 1 95 ? -6.063 2.126 -13.897 1.00 54.00 95 TYR A O 1
ATOM 753 N N . ARG A 1 96 ? -7.919 2.021 -15.180 1.00 58.81 96 ARG A N 1
ATOM 754 C CA . ARG A 1 96 ? -8.015 0.572 -15.397 1.00 58.81 96 ARG A CA 1
ATOM 755 C C . ARG A 1 96 ? -7.978 -0.180 -14.081 1.00 58.81 96 ARG A C 1
ATOM 757 O O . ARG A 1 96 ? -6.911 -0.633 -13.709 1.00 58.81 96 ARG A O 1
ATOM 764 N N . ALA A 1 97 ? -9.073 -0.388 -13.378 1.00 54.69 97 ALA A N 1
ATOM 765 C CA . ALA A 1 97 ? -8.920 -1.023 -12.085 1.00 54.69 97 ALA A CA 1
ATOM 766 C C . ALA A 1 97 ? -10.079 -1.934 -11.698 1.00 54.69 97 ALA A C 1
ATOM 768 O O . ALA A 1 97 ? -11.223 -1.503 -11.666 1.00 54.69 97 ALA A O 1
ATOM 769 N N . GLU A 1 98 ? -9.714 -3.211 -11.537 1.00 60.06 98 GLU A N 1
ATOM 770 C CA . GLU A 1 98 ? -10.200 -4.253 -10.622 1.00 60.06 98 GLU A CA 1
ATOM 771 C C . GLU A 1 98 ? -9.699 -5.592 -11.208 1.00 60.06 98 GLU A C 1
ATOM 773 O O . GLU A 1 98 ? -10.367 -6.261 -11.998 1.00 60.06 98 GLU A O 1
ATOM 778 N N . ILE A 1 99 ? -8.440 -5.945 -10.919 1.00 69.00 99 ILE A N 1
ATOM 779 C CA . ILE A 1 99 ? -7.896 -7.254 -11.303 1.00 69.00 99 ILE A CA 1
ATOM 780 C C . ILE A 1 99 ? -8.265 -8.208 -10.174 1.00 69.00 99 ILE A C 1
ATOM 782 O O . ILE A 1 99 ? -7.761 -8.075 -9.058 1.00 69.00 99 ILE A O 1
ATOM 786 N N . LYS A 1 100 ? -9.140 -9.180 -10.455 1.00 81.88 100 LYS A N 1
ATOM 787 C CA . LYS A 1 100 ? -9.369 -10.295 -9.527 1.00 81.88 100 LYS A CA 1
ATOM 788 C C . LYS A 1 100 ? -8.022 -10.897 -9.147 1.00 81.88 100 LYS A C 1
ATOM 790 O O . LYS A 1 100 ? -7.193 -11.082 -10.033 1.00 81.88 100 LYS A O 1
ATOM 795 N N . ALA A 1 101 ? -7.815 -11.275 -7.890 1.00 84.25 101 ALA A N 1
ATOM 796 C CA . ALA A 1 101 ? -6.535 -11.829 -7.439 1.00 84.25 101 ALA A CA 1
ATOM 797 C C . ALA A 1 101 ? -6.041 -12.972 -8.357 1.00 84.25 101 ALA A C 1
ATOM 799 O O . ALA A 1 101 ? -4.886 -12.994 -8.771 1.00 84.25 101 ALA A O 1
ATOM 800 N N . ALA A 1 102 ? -6.959 -13.837 -8.804 1.00 84.31 102 ALA A N 1
ATOM 801 C CA . ALA A 1 102 ? -6.693 -14.941 -9.735 1.00 84.31 102 ALA A CA 1
ATOM 802 C C . ALA A 1 102 ? -6.298 -14.528 -11.174 1.00 84.31 102 ALA A C 1
ATOM 804 O O . ALA A 1 102 ? -5.947 -15.381 -11.986 1.00 84.31 102 ALA A O 1
ATOM 805 N N . LYS A 1 103 ? -6.406 -13.247 -11.535 1.00 85.75 103 LYS A N 1
ATOM 806 C CA . LYS A 1 103 ? -6.053 -12.701 -12.856 1.00 85.75 103 LYS A CA 1
ATOM 807 C C . LYS A 1 103 ? -4.695 -12.001 -12.869 1.00 85.75 103 LYS A C 1
ATOM 809 O O . LYS A 1 103 ? -4.235 -11.635 -13.947 1.00 85.75 103 LYS A O 1
ATOM 814 N N . ILE A 1 104 ? -4.046 -11.847 -11.715 1.00 85.81 104 ILE A N 1
ATOM 815 C CA . ILE A 1 104 ? -2.695 -11.292 -11.634 1.00 85.81 104 ILE A CA 1
ATOM 816 C C . ILE A 1 104 ? -1.715 -12.305 -12.226 1.00 85.81 104 ILE A C 1
ATOM 818 O O . ILE A 1 104 ? -1.525 -13.392 -11.680 1.00 85.81 104 ILE A O 1
ATOM 822 N N . LYS A 1 105 ? -1.069 -11.958 -13.344 1.00 86.94 105 LYS A N 1
ATOM 823 C CA . LYS A 1 105 ? -0.038 -12.818 -13.939 1.00 86.94 105 LYS A CA 1
ATOM 824 C C . LYS A 1 105 ? 1.295 -12.609 -13.239 1.00 86.94 105 LYS A C 1
ATOM 826 O O . LYS A 1 105 ? 1.687 -11.470 -12.985 1.00 86.94 105 LYS A O 1
ATOM 831 N N . TYR A 1 106 ? 2.028 -13.698 -13.019 1.00 89.88 106 TYR A N 1
ATOM 832 C CA . TYR A 1 106 ? 3.325 -13.700 -12.328 1.00 89.88 106 TYR A CA 1
ATOM 833 C C . TYR A 1 106 ? 3.252 -13.027 -10.945 1.00 89.88 106 TYR A C 1
ATOM 835 O O . TYR A 1 106 ? 3.978 -12.065 -10.699 1.00 89.88 106 TYR A O 1
ATOM 843 N N . PRO A 1 107 ? 2.357 -13.483 -10.047 1.00 89.94 107 PRO A N 1
ATOM 844 C CA . PRO A 1 107 ? 2.058 -12.783 -8.798 1.00 89.94 107 PRO A CA 1
ATOM 845 C C . PRO A 1 107 ? 3.277 -12.632 -7.873 1.00 89.94 107 PRO A C 1
ATOM 847 O O . PRO A 1 107 ? 3.372 -11.625 -7.180 1.00 89.94 107 PRO A O 1
ATOM 850 N N . GLY A 1 108 ? 4.258 -13.539 -7.945 1.00 91.94 108 GLY A N 1
ATOM 851 C CA . GLY A 1 108 ? 5.524 -13.416 -7.212 1.00 91.94 108 GLY A CA 1
ATOM 852 C C . GLY A 1 108 ? 6.478 -12.325 -7.720 1.00 91.94 108 GLY A C 1
ATOM 853 O O . GLY A 1 108 ? 7.478 -12.036 -7.082 1.00 91.94 108 GLY A O 1
ATOM 854 N N . GLY A 1 109 ? 6.194 -11.693 -8.859 1.00 91.81 109 GLY A N 1
ATOM 855 C CA . GLY A 1 109 ? 6.930 -10.512 -9.318 1.00 91.81 109 GLY A CA 1
ATOM 856 C C . GLY A 1 109 ? 6.223 -9.192 -9.012 1.00 91.81 109 GLY A C 1
ATOM 857 O O . GLY A 1 109 ? 6.806 -8.138 -9.247 1.00 91.81 109 GLY A O 1
ATOM 858 N N . ARG A 1 110 ? 4.968 -9.223 -8.531 1.00 91.62 110 ARG A N 1
ATOM 859 C CA . ARG A 1 110 ? 4.118 -8.026 -8.417 1.00 91.62 110 ARG A CA 1
ATOM 860 C C . ARG A 1 110 ? 4.111 -7.471 -7.015 1.00 91.62 110 ARG A C 1
ATOM 862 O O . ARG A 1 110 ? 3.712 -8.182 -6.099 1.00 91.62 110 ARG A O 1
ATOM 869 N N . LEU A 1 111 ? 4.450 -6.199 -6.855 1.00 93.94 111 LEU A N 1
ATOM 870 C CA . LEU A 1 111 ? 4.281 -5.511 -5.585 1.00 93.94 111 LEU A CA 1
ATOM 871 C C . LEU A 1 111 ? 2.805 -5.506 -5.189 1.00 93.94 111 LEU A C 1
ATOM 873 O O . LEU A 1 111 ? 1.965 -5.053 -5.960 1.00 93.94 111 LEU A O 1
ATOM 877 N N . MET A 1 112 ? 2.502 -5.911 -3.962 1.00 92.69 112 MET A N 1
ATOM 878 C CA . MET A 1 112 ? 1.175 -5.761 -3.376 1.00 92.69 112 MET A CA 1
ATOM 879 C C . MET A 1 112 ? 1.168 -4.762 -2.224 1.00 92.69 112 MET A C 1
ATOM 881 O O . MET A 1 112 ? 0.331 -3.862 -2.206 1.00 92.69 112 MET A O 1
ATOM 885 N N . PHE A 1 113 ? 2.125 -4.873 -1.304 1.00 94.12 113 PHE A N 1
ATOM 886 C CA . PHE A 1 113 ? 2.325 -3.908 -0.224 1.00 94.12 113 PHE A CA 1
ATOM 887 C C . PHE A 1 113 ? 3.802 -3.569 -0.076 1.00 94.12 113 PHE A C 1
ATOM 889 O O . PHE A 1 113 ? 4.653 -4.424 -0.305 1.00 94.12 113 PHE A O 1
ATOM 896 N N . SER A 1 114 ? 4.101 -2.347 0.351 1.00 95.00 114 SER A N 1
ATOM 897 C CA . SER A 1 114 ? 5.451 -1.908 0.717 1.00 95.00 114 SER A CA 1
ATOM 898 C C . SER A 1 114 ? 5.408 -1.147 2.031 1.00 95.00 114 SER A C 1
ATOM 900 O O . SER A 1 114 ? 4.378 -0.548 2.349 1.00 95.00 114 SER A O 1
ATOM 902 N N . ASP A 1 115 ? 6.520 -1.087 2.766 1.00 93.00 115 ASP A N 1
ATOM 903 C CA . ASP A 1 115 ? 6.706 0.051 3.664 1.00 93.00 115 ASP A CA 1
ATOM 904 C C . ASP A 1 115 ? 6.884 1.339 2.849 1.00 93.00 115 ASP A C 1
ATOM 906 O O . ASP A 1 115 ? 7.464 1.312 1.764 1.00 93.00 115 ASP A O 1
ATOM 910 N N . ILE A 1 116 ? 6.320 2.449 3.331 1.00 91.56 116 ILE A N 1
ATOM 911 C CA . ILE A 1 116 ? 6.254 3.715 2.578 1.00 91.56 116 ILE A CA 1
ATOM 912 C C . ILE A 1 116 ? 6.523 4.920 3.458 1.00 91.56 116 ILE A C 1
ATOM 914 O O . ILE A 1 116 ? 6.088 4.951 4.608 1.00 91.56 116 ILE A O 1
ATOM 918 N N . GLU A 1 117 ? 7.157 5.948 2.909 1.00 87.75 117 GLU A N 1
ATOM 919 C CA . GLU A 1 117 ? 7.414 7.229 3.570 1.00 87.75 117 GLU A CA 1
ATOM 920 C C . GLU A 1 117 ? 6.642 8.352 2.858 1.00 87.75 117 GLU A C 1
ATOM 922 O O . GLU A 1 117 ? 7.223 9.257 2.259 1.00 87.75 117 GLU A O 1
ATOM 927 N N . LYS A 1 118 ? 5.304 8.264 2.843 1.00 86.44 118 LYS A N 1
ATOM 928 C CA . LYS A 1 118 ? 4.443 9.265 2.195 1.00 86.44 118 LYS A CA 1
ATOM 929 C C . LYS A 1 118 ? 4.192 10.451 3.131 1.00 86.44 118 LYS A C 1
ATOM 931 O O . LYS A 1 118 ? 4.255 10.338 4.344 1.00 86.44 118 LYS A O 1
ATOM 936 N N . THR A 1 119 ? 3.942 11.612 2.555 1.00 78.94 119 THR A N 1
ATOM 937 C CA . THR A 1 119 ? 3.860 12.900 3.241 1.00 78.94 119 THR A CA 1
ATOM 938 C C . THR A 1 119 ? 2.778 13.711 2.539 1.00 78.94 119 THR A C 1
ATOM 940 O O . THR A 1 119 ? 2.536 13.521 1.338 1.00 78.94 119 THR A O 1
ATOM 943 N N . GLY A 1 120 ? 2.117 14.578 3.299 1.00 81.38 120 GLY A N 1
ATOM 944 C CA . GLY A 1 120 ? 0.975 15.367 2.856 1.00 81.38 120 GLY A CA 1
ATOM 945 C C . GLY A 1 120 ? -0.274 15.071 3.681 1.00 81.38 120 GLY A C 1
ATOM 946 O O . GLY A 1 120 ? -0.498 13.941 4.108 1.00 81.38 120 GLY A O 1
ATOM 947 N N . SER A 1 121 ? -1.082 16.110 3.886 1.00 88.31 121 SER A N 1
ATOM 948 C CA . SER A 1 121 ? -2.355 16.021 4.601 1.00 88.31 121 SER A CA 1
ATOM 949 C C . SER A 1 121 ? -3.328 15.091 3.867 1.00 88.31 121 SER A C 1
ATOM 951 O O . SER A 1 121 ? -3.528 15.208 2.649 1.00 88.31 121 SER A O 1
ATOM 953 N N . TRP A 1 122 ? -3.896 14.141 4.613 1.00 87.75 122 TRP A N 1
ATOM 954 C CA . TRP A 1 122 ? -4.846 13.132 4.141 1.00 87.75 122 TRP A CA 1
ATOM 955 C C . TRP A 1 122 ? -4.351 12.381 2.899 1.00 87.75 122 TRP A C 1
ATOM 957 O O . TRP A 1 122 ? -5.096 12.144 1.941 1.00 87.75 122 TRP A O 1
ATOM 967 N N . ALA A 1 123 ? -3.061 12.042 2.873 1.00 87.38 123 ALA A N 1
ATOM 968 C CA . ALA A 1 123 ? -2.506 11.236 1.798 1.00 87.38 123 ALA A CA 1
ATOM 969 C C . ALA A 1 123 ? -3.144 9.832 1.781 1.00 87.38 123 ALA A C 1
ATOM 971 O O . ALA A 1 123 ? -3.369 9.203 2.812 1.00 87.38 123 ALA A O 1
ATOM 972 N N . SER A 1 124 ? -3.439 9.335 0.582 1.00 87.12 124 SER A N 1
ATOM 973 C CA . SER A 1 124 ? -3.941 7.975 0.378 1.00 87.12 124 SER A CA 1
ATOM 974 C C . SER A 1 124 ? -2.861 6.938 0.718 1.00 87.12 124 SER A C 1
ATOM 976 O O . SER A 1 124 ? -1.679 7.160 0.435 1.00 87.12 124 SER A O 1
ATOM 978 N N . LEU A 1 125 ? -3.272 5.787 1.262 1.00 89.19 125 LEU A N 1
ATOM 979 C CA . LEU A 1 125 ? -2.393 4.681 1.680 1.00 89.19 125 LEU A CA 1
ATOM 980 C C . LEU A 1 125 ? -2.019 3.743 0.514 1.00 89.19 125 LEU A C 1
ATOM 982 O O . LEU A 1 125 ? -1.967 2.516 0.652 1.00 89.19 125 LEU A O 1
ATOM 986 N N . ASP A 1 126 ? -1.774 4.333 -0.650 1.00 89.69 126 ASP A N 1
ATOM 987 C CA . ASP A 1 126 ? -1.391 3.667 -1.888 1.00 89.69 126 ASP A CA 1
ATOM 988 C C . ASP A 1 126 ? 0.006 4.084 -2.372 1.00 89.69 126 ASP A C 1
ATOM 990 O O . ASP A 1 126 ? 0.531 5.145 -2.010 1.00 89.69 126 ASP A O 1
ATOM 994 N N . VAL A 1 127 ? 0.575 3.268 -3.253 1.00 90.38 127 VAL A N 1
ATOM 995 C CA . VAL A 1 127 ? 1.770 3.571 -4.039 1.00 90.38 127 VAL A CA 1
ATOM 996 C C . VAL A 1 127 ? 1.575 3.168 -5.490 1.00 90.38 127 VAL A C 1
ATOM 998 O O . VAL A 1 127 ? 1.127 2.063 -5.784 1.00 90.38 127 VAL A O 1
ATOM 1001 N N . GLU A 1 128 ? 1.945 4.057 -6.406 1.00 86.94 128 GLU A N 1
ATOM 1002 C CA . GLU A 1 128 ? 1.822 3.826 -7.855 1.00 86.94 128 GLU A CA 1
ATOM 1003 C C . GLU A 1 128 ? 3.170 3.907 -8.584 1.00 86.94 128 GLU A C 1
ATOM 1005 O O . GLU A 1 128 ? 3.272 3.616 -9.776 1.00 86.94 128 GLU A O 1
ATOM 1010 N N . ASN A 1 129 ? 4.205 4.355 -7.876 1.00 90.12 129 ASN A N 1
ATOM 1011 C CA . ASN A 1 129 ? 5.546 4.585 -8.388 1.00 90.12 129 ASN A CA 1
ATOM 1012 C C . ASN A 1 129 ? 6.550 4.650 -7.225 1.00 90.12 129 ASN A C 1
ATOM 1014 O O . ASN A 1 129 ? 6.162 4.689 -6.052 1.00 90.12 129 ASN A O 1
ATOM 1018 N N . ALA A 1 130 ? 7.843 4.700 -7.555 1.00 92.12 130 ALA A N 1
ATOM 1019 C CA . ALA A 1 130 ? 8.913 4.718 -6.561 1.00 92.12 130 ALA A CA 1
ATOM 1020 C C . ALA A 1 130 ? 8.816 5.913 -5.592 1.00 92.12 130 ALA A C 1
ATOM 1022 O O . ALA A 1 130 ? 9.069 5.736 -4.402 1.00 92.12 130 ALA A O 1
ATOM 1023 N N . ASN A 1 131 ? 8.349 7.081 -6.059 1.00 90.19 131 ASN A N 1
ATOM 1024 C CA . ASN A 1 131 ? 8.189 8.280 -5.223 1.00 90.19 131 ASN A CA 1
ATOM 1025 C C . ASN A 1 131 ? 7.133 8.116 -4.118 1.00 90.19 131 ASN A C 1
ATOM 1027 O O . ASN A 1 131 ? 7.168 8.827 -3.114 1.00 90.19 131 ASN A O 1
ATOM 1031 N N . GLY A 1 132 ? 6.194 7.179 -4.287 1.00 89.19 132 GLY A N 1
ATOM 1032 C CA . GLY A 1 132 ? 5.244 6.801 -3.242 1.00 89.19 132 GLY A CA 1
ATOM 1033 C C . GLY A 1 132 ? 5.873 5.970 -2.119 1.00 89.19 132 GLY A C 1
ATOM 1034 O O . GLY A 1 132 ? 5.363 5.985 -1.002 1.00 89.19 132 GLY A O 1
ATOM 1035 N N . ILE A 1 133 ? 6.977 5.272 -2.401 1.00 92.25 133 ILE A N 1
ATOM 1036 C CA . ILE A 1 133 ? 7.726 4.471 -1.424 1.00 92.25 133 ILE A CA 1
ATOM 1037 C C . ILE A 1 133 ? 8.796 5.338 -0.746 1.00 92.25 133 ILE A C 1
ATOM 1039 O O . ILE A 1 133 ? 8.884 5.348 0.482 1.00 92.25 133 ILE A O 1
ATOM 1043 N N . PHE A 1 134 ? 9.579 6.086 -1.531 1.00 90.06 134 PHE A N 1
ATOM 1044 C CA . PHE A 1 134 ? 10.686 6.929 -1.068 1.00 90.06 134 PHE A CA 1
ATOM 1045 C C . PHE A 1 134 ? 10.862 8.172 -1.949 1.00 90.06 134 PHE A C 1
ATOM 1047 O O . PHE A 1 134 ? 10.628 8.129 -3.146 1.00 90.06 134 PHE A O 1
ATOM 1054 N N . ASN A 1 135 ? 11.360 9.270 -1.391 1.00 85.00 135 ASN A N 1
ATOM 1055 C CA . ASN A 1 135 ? 11.690 10.499 -2.115 1.00 85.00 135 ASN A CA 1
ATOM 1056 C C . ASN A 1 135 ? 12.816 11.241 -1.377 1.00 85.00 135 ASN A C 1
ATOM 1058 O O . ASN A 1 135 ? 12.574 12.040 -0.474 1.00 85.00 135 ASN A O 1
ATOM 1062 N N . PHE A 1 136 ? 14.061 10.979 -1.771 1.00 78.19 136 PHE A N 1
ATOM 1063 C CA . PHE A 1 136 ? 15.252 11.509 -1.100 1.00 78.19 136 PHE A CA 1
ATOM 1064 C C . PHE A 1 136 ? 15.372 13.036 -1.205 1.00 78.19 136 PHE A C 1
ATOM 1066 O O . PHE A 1 136 ? 15.909 13.660 -0.294 1.00 78.19 136 PHE A O 1
ATOM 1073 N N . THR A 1 137 ? 14.845 13.646 -2.272 1.00 81.81 137 THR A N 1
ATOM 1074 C CA . THR A 1 137 ? 14.837 15.108 -2.445 1.00 81.81 137 THR A CA 1
ATOM 1075 C C . THR A 1 137 ? 14.007 15.795 -1.365 1.00 81.81 137 THR A C 1
ATOM 1077 O O . THR A 1 137 ? 14.360 16.873 -0.903 1.00 81.81 137 THR A O 1
ATOM 1080 N N . GLU A 1 138 ? 12.940 15.142 -0.914 1.00 75.44 138 GLU A N 1
ATOM 1081 C CA . GLU A 1 138 ? 12.081 15.619 0.170 1.00 75.44 138 GLU A CA 1
ATOM 1082 C C . GLU A 1 138 ? 12.453 15.007 1.534 1.00 75.44 138 GLU A C 1
ATOM 1084 O O . GLU A 1 138 ? 11.653 15.035 2.467 1.00 75.44 138 GLU A O 1
ATOM 1089 N N . GLY A 1 139 ? 13.647 14.411 1.660 1.00 75.38 139 GLY A N 1
ATOM 1090 C CA . GLY A 1 139 ? 14.105 13.782 2.903 1.00 75.38 139 GLY A CA 1
ATOM 1091 C C . GLY A 1 139 ? 13.328 12.519 3.288 1.00 75.38 139 GLY A C 1
ATOM 1092 O O . GLY A 1 139 ? 13.287 12.145 4.459 1.00 75.38 139 GLY A O 1
ATOM 1093 N N . ARG A 1 140 ? 12.690 11.857 2.318 1.00 78.50 140 ARG A N 1
ATOM 1094 C CA . ARG A 1 140 ? 11.893 10.646 2.529 1.00 78.50 140 ARG A CA 1
ATOM 1095 C C . ARG A 1 140 ? 12.719 9.419 2.182 1.00 78.50 140 ARG A C 1
ATOM 1097 O O . ARG A 1 140 ? 12.840 9.024 1.02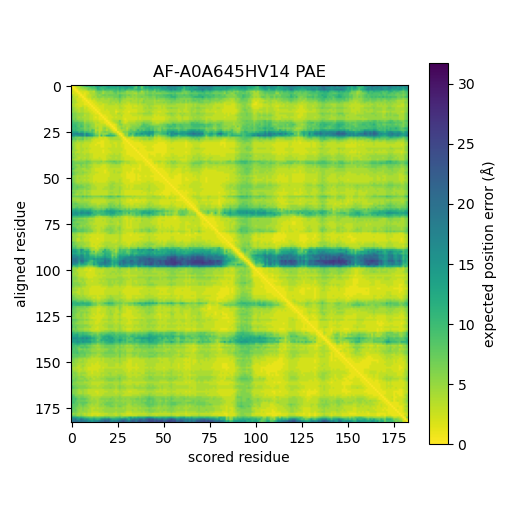0 1.00 78.50 140 ARG A O 1
ATOM 1104 N N . PHE A 1 141 ? 13.322 8.847 3.207 1.00 85.88 141 PHE A N 1
ATOM 1105 C CA . PHE A 1 141 ? 14.235 7.726 3.071 1.00 85.88 141 PHE A CA 1
ATOM 1106 C C . PHE A 1 141 ? 13.492 6.398 3.205 1.00 85.88 141 PHE A C 1
ATOM 1108 O O . PHE A 1 141 ? 12.471 6.295 3.884 1.00 85.88 141 PHE A O 1
ATOM 1115 N N . LEU A 1 142 ? 14.033 5.365 2.565 1.00 90.56 142 LEU A N 1
ATOM 1116 C CA . LEU A 1 142 ? 13.660 3.988 2.874 1.00 90.56 142 LEU A CA 1
ATOM 1117 C C . LEU A 1 142 ? 13.962 3.705 4.348 1.00 90.56 142 LEU A C 1
ATOM 1119 O O . LEU A 1 142 ? 14.959 4.191 4.865 1.00 90.56 142 LEU A O 1
ATOM 1123 N N . ARG A 1 143 ? 13.134 2.916 5.036 1.00 86.50 143 ARG A N 1
ATOM 1124 C CA . ARG A 1 143 ? 13.320 2.689 6.484 1.00 86.50 143 ARG A CA 1
ATOM 1125 C C . ARG A 1 143 ? 14.184 1.484 6.823 1.00 86.50 143 ARG A C 1
ATOM 1127 O O . ARG A 1 143 ? 14.502 1.258 7.989 1.00 86.50 143 ARG A O 1
ATOM 1134 N N . HIS A 1 144 ? 14.539 0.688 5.822 1.00 90.50 144 HIS A N 1
ATOM 1135 C CA . HIS A 1 144 ? 15.220 -0.583 6.010 1.00 90.50 144 HIS A CA 1
ATOM 1136 C C . HIS A 1 144 ? 16.575 -0.592 5.302 1.00 90.50 144 HIS A C 1
ATOM 1138 O O . HIS A 1 144 ? 16.842 0.174 4.370 1.00 90.50 144 HIS A O 1
ATOM 1144 N N . SER A 1 145 ? 17.461 -1.460 5.796 1.00 91.38 145 SER A N 1
ATOM 1145 C CA . SER A 1 145 ? 18.803 -1.672 5.245 1.00 91.38 145 SER A CA 1
ATOM 1146 C C . SER A 1 145 ? 19.617 -0.377 5.106 1.00 91.38 145 SER A C 1
ATOM 1148 O O . SER A 1 145 ? 20.176 -0.118 4.046 1.00 91.38 145 SER A O 1
ATOM 1150 N N . ASN A 1 146 ? 19.683 0.451 6.156 1.00 89.69 146 ASN A N 1
ATOM 1151 C CA . ASN A 1 146 ? 20.399 1.738 6.137 1.00 89.69 146 ASN A CA 1
ATOM 1152 C C . ASN A 1 146 ? 19.955 2.644 4.971 1.00 89.69 146 ASN A C 1
ATOM 1154 O O . ASN A 1 146 ? 20.761 3.081 4.151 1.00 89.69 146 ASN A O 1
ATOM 1158 N N . ASN A 1 147 ? 18.643 2.863 4.868 1.00 90.25 147 ASN A N 1
ATOM 1159 C CA . ASN A 1 147 ? 18.007 3.681 3.837 1.00 90.25 147 ASN A CA 1
ATOM 1160 C C . ASN A 1 147 ? 18.196 3.186 2.393 1.00 90.25 147 ASN A C 1
ATOM 1162 O O . ASN A 1 147 ? 18.080 3.976 1.455 1.00 90.25 147 ASN A O 1
ATOM 1166 N N . SER A 1 148 ? 18.453 1.889 2.194 1.00 91.94 148 SER A N 1
ATOM 1167 C CA . SER A 1 148 ? 18.743 1.326 0.866 1.00 91.94 148 SER A CA 1
ATOM 1168 C C . SER A 1 148 ? 17.732 0.301 0.356 1.00 91.94 148 SER A C 1
ATOM 1170 O O . SER A 1 148 ? 17.803 -0.057 -0.819 1.00 91.94 148 SER A O 1
ATOM 1172 N N . ALA A 1 149 ? 16.783 -0.162 1.178 1.00 94.12 149 ALA A N 1
ATOM 1173 C CA . ALA A 1 149 ? 15.788 -1.143 0.744 1.00 94.12 149 ALA A CA 1
ATOM 1174 C C . ALA A 1 149 ? 14.390 -0.889 1.320 1.00 94.12 149 ALA A C 1
ATOM 1176 O O . ALA A 1 149 ? 14.247 -0.391 2.436 1.00 94.12 149 ALA A O 1
ATOM 1177 N N . ALA A 1 150 ? 13.375 -1.275 0.549 1.00 94.56 150 ALA A N 1
ATOM 1178 C CA . ALA A 1 150 ? 11.996 -1.397 1.004 1.00 94.56 150 ALA A CA 1
ATOM 1179 C C . ALA A 1 150 ? 11.692 -2.860 1.335 1.00 94.56 150 ALA A C 1
ATOM 1181 O O . ALA A 1 150 ? 12.142 -3.769 0.635 1.00 94.56 150 ALA A O 1
ATOM 1182 N N . ASN A 1 151 ? 10.892 -3.089 2.364 1.00 94.44 151 ASN A N 1
ATOM 1183 C CA . ASN A 1 151 ? 10.208 -4.349 2.580 1.00 94.44 151 ASN A CA 1
ATOM 1184 C C . ASN A 1 151 ? 8.964 -4.390 1.703 1.00 94.44 151 ASN A C 1
ATOM 1186 O O . ASN A 1 151 ? 8.101 -3.518 1.785 1.00 94.44 151 ASN A O 1
ATOM 1190 N N . VAL A 1 152 ? 8.863 -5.438 0.898 1.00 95.31 152 VAL A N 1
ATOM 1191 C CA . VAL A 1 152 ? 7.761 -5.658 -0.029 1.00 95.31 152 VAL A CA 1
ATOM 1192 C C . VAL A 1 152 ? 7.060 -6.967 0.297 1.00 95.31 152 VAL A C 1
ATOM 1194 O O . VAL A 1 152 ? 7.684 -7.949 0.697 1.00 95.31 152 VAL A O 1
ATOM 1197 N N . CYS A 1 153 ? 5.752 -6.982 0.097 1.00 94.88 153 CYS A N 1
ATOM 1198 C CA . CYS A 1 153 ? 4.943 -8.184 0.006 1.00 94.88 153 CYS A CA 1
ATOM 1199 C C . CYS A 1 153 ? 4.411 -8.264 -1.419 1.00 94.88 153 CYS A C 1
ATOM 1201 O O . CYS A 1 153 ? 3.848 -7.286 -1.924 1.00 94.88 153 CYS A O 1
ATOM 1203 N N . TYR A 1 154 ? 4.622 -9.402 -2.068 1.00 94.44 154 TYR A N 1
ATOM 1204 C CA . TYR A 1 154 ? 4.197 -9.635 -3.436 1.00 94.44 154 TYR A CA 1
ATOM 1205 C C . TYR A 1 154 ? 2.748 -10.131 -3.498 1.00 94.44 154 TYR A C 1
ATOM 1207 O O . TYR A 1 154 ? 2.149 -10.497 -2.485 1.00 94.44 154 TYR A O 1
ATOM 1215 N N . ALA A 1 155 ? 2.144 -10.127 -4.686 1.00 91.12 155 ALA A N 1
ATOM 1216 C CA . ALA A 1 155 ? 0.733 -10.478 -4.858 1.00 91.12 155 ALA A CA 1
ATOM 1217 C C . ALA A 1 155 ? 0.408 -11.951 -4.546 1.00 91.12 155 ALA A C 1
ATOM 1219 O O . ALA A 1 155 ? -0.742 -12.264 -4.244 1.00 91.12 155 ALA A O 1
ATOM 1220 N N . ASP A 1 156 ? 1.395 -12.847 -4.578 1.00 90.56 156 ASP A N 1
ATOM 1221 C CA . ASP A 1 156 ? 1.253 -14.236 -4.111 1.00 90.56 156 ASP A CA 1
ATOM 1222 C C . ASP A 1 156 ? 1.380 -14.377 -2.579 1.00 90.56 156 ASP A C 1
ATOM 1224 O O . ASP A 1 156 ? 1.123 -15.449 -2.032 1.00 90.56 156 ASP A O 1
ATOM 1228 N N . GLY A 1 157 ? 1.732 -13.294 -1.880 1.00 90.31 157 GLY A N 1
ATOM 1229 C CA . GLY A 1 157 ? 1.821 -13.213 -0.428 1.00 90.31 157 GLY A CA 1
ATOM 1230 C C . GLY A 1 157 ? 3.208 -13.455 0.162 1.00 90.31 157 GLY A C 1
ATOM 1231 O O . GLY A 1 157 ? 3.346 -13.317 1.379 1.00 90.31 157 GLY A O 1
ATOM 1232 N N . HIS A 1 158 ? 4.232 -13.785 -0.632 1.00 94.94 158 HIS A N 1
ATOM 1233 C CA . HIS A 1 158 ? 5.586 -13.854 -0.083 1.00 94.94 158 HIS A CA 1
ATOM 1234 C C . HIS A 1 158 ? 6.145 -12.448 0.156 1.00 94.94 158 HIS A C 1
ATOM 1236 O O . HIS A 1 158 ? 5.775 -11.483 -0.515 1.00 94.94 158 HIS A O 1
ATOM 1242 N N . ALA A 1 159 ? 7.041 -12.327 1.132 1.00 94.50 159 ALA A N 1
ATOM 1243 C CA . ALA A 1 159 ? 7.664 -11.063 1.490 1.00 94.50 159 ALA A CA 1
ATOM 1244 C C . ALA A 1 159 ? 9.177 -11.119 1.285 1.00 94.50 159 ALA A C 1
ATOM 1246 O O . ALA A 1 159 ? 9.798 -12.176 1.397 1.00 94.50 159 ALA A O 1
ATOM 1247 N N . GLY A 1 160 ? 9.771 -9.965 1.008 1.00 94.50 160 GLY A N 1
ATOM 1248 C CA . GLY A 1 160 ? 11.211 -9.814 0.859 1.00 94.50 160 GLY A CA 1
ATOM 1249 C C . GLY A 1 160 ? 11.640 -8.361 0.990 1.00 94.50 160 GLY A C 1
ATOM 1250 O O . GLY A 1 160 ? 10.816 -7.469 1.184 1.00 94.50 160 GLY A O 1
ATOM 1251 N N . SER A 1 161 ? 12.941 -8.120 0.863 1.00 94.69 161 SER A N 1
A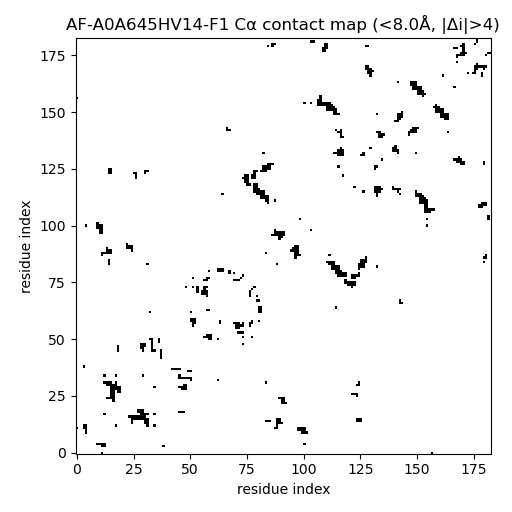TOM 1252 C CA . SER A 1 161 ? 13.496 -6.768 0.813 1.00 94.69 161 SER A CA 1
ATOM 1253 C C . SER A 1 161 ? 14.027 -6.484 -0.588 1.00 94.69 161 SER A C 1
ATOM 1255 O O . SER A 1 161 ? 14.792 -7.275 -1.141 1.00 94.69 161 SER A O 1
ATOM 1257 N N . VAL A 1 162 ? 13.637 -5.348 -1.160 1.00 95.56 162 VAL A N 1
ATOM 1258 C CA . VAL A 1 162 ? 14.048 -4.908 -2.497 1.00 95.56 162 VAL A CA 1
ATOM 1259 C C . VAL A 1 162 ? 14.887 -3.651 -2.357 1.00 95.56 162 VAL A C 1
ATOM 1261 O O . VAL A 1 162 ? 14.458 -2.664 -1.759 1.00 95.56 162 VAL A O 1
ATOM 1264 N N . LYS A 1 163 ? 16.104 -3.693 -2.906 1.00 95.00 163 LYS A N 1
ATOM 1265 C CA . LYS A 1 163 ? 16.994 -2.532 -2.934 1.00 95.00 163 LYS A CA 1
ATOM 1266 C C . LYS A 1 163 ? 16.393 -1.421 -3.781 1.00 95.00 163 LYS A C 1
ATOM 1268 O O . LYS A 1 163 ? 15.770 -1.692 -4.804 1.00 95.00 163 LYS A O 1
ATOM 1273 N N . ARG A 1 164 ? 16.653 -0.177 -3.397 1.00 92.69 164 ARG A N 1
ATOM 1274 C CA . ARG A 1 164 ? 16.195 1.034 -4.084 1.00 92.69 164 ARG A CA 1
ATOM 1275 C C . ARG A 1 164 ? 16.425 0.980 -5.594 1.00 92.69 164 ARG A C 1
ATOM 1277 O O . ARG A 1 164 ? 15.535 1.333 -6.355 1.00 92.69 164 ARG A O 1
ATOM 1284 N N . GLU A 1 165 ? 17.599 0.522 -6.021 1.00 92.06 165 GLU A N 1
ATOM 1285 C CA . GLU A 1 165 ? 18.002 0.467 -7.432 1.00 92.06 165 GLU A CA 1
ATOM 1286 C C . GLU A 1 165 ? 17.189 -0.551 -8.243 1.00 92.06 165 GLU A C 1
ATOM 1288 O O . GLU A 1 165 ? 17.117 -0.441 -9.462 1.00 92.06 165 GLU A O 1
ATOM 1293 N N . ALA A 1 166 ? 16.579 -1.530 -7.571 1.00 94.25 166 ALA A N 1
ATOM 1294 C CA . ALA A 1 166 ? 15.740 -2.553 -8.181 1.00 94.25 166 ALA A CA 1
ATOM 1295 C C . ALA A 1 166 ? 14.244 -2.196 -8.156 1.00 94.25 166 ALA A C 1
ATOM 1297 O O . ALA A 1 166 ? 13.450 -2.923 -8.746 1.00 94.25 166 ALA A O 1
ATOM 1298 N N . ILE A 1 167 ? 13.844 -1.104 -7.489 1.00 94.62 167 ILE A N 1
ATOM 1299 C CA . ILE A 1 167 ? 12.462 -0.609 -7.504 1.00 94.62 167 ILE A CA 1
ATOM 1300 C C . ILE A 1 167 ? 12.289 0.258 -8.757 1.00 94.62 167 ILE A C 1
ATOM 1302 O O . ILE A 1 167 ? 12.865 1.348 -8.824 1.00 94.62 167 ILE A O 1
ATOM 1306 N N . PRO A 1 168 ? 11.491 -0.161 -9.757 1.00 94.44 168 PRO A N 1
ATOM 1307 C CA . PRO A 1 168 ? 11.338 0.621 -10.976 1.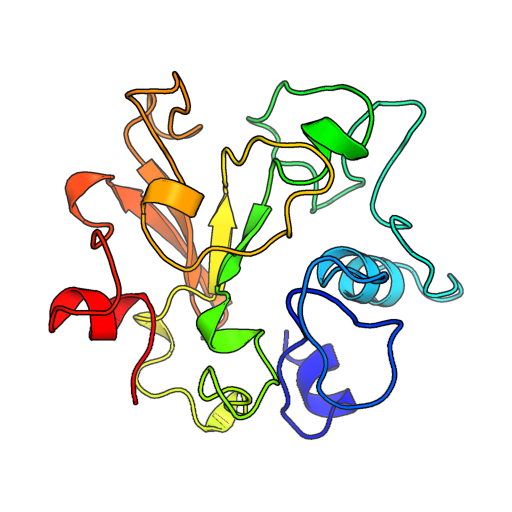00 94.44 168 PRO A CA 1
ATOM 1308 C C . PRO A 1 168 ? 10.661 1.960 -10.687 1.00 94.44 168 PRO A C 1
ATOM 1310 O O . PRO A 1 168 ? 9.690 2.023 -9.932 1.00 94.44 168 PRO A O 1
ATOM 1313 N N . ALA A 1 169 ? 11.114 3.027 -11.346 1.00 92.88 169 ALA A N 1
ATOM 1314 C CA . ALA A 1 169 ? 10.602 4.375 -11.103 1.00 92.88 169 ALA A CA 1
ATOM 1315 C C . ALA A 1 169 ? 9.085 4.504 -11.330 1.00 92.88 169 ALA A C 1
ATOM 1317 O O . ALA A 1 169 ? 8.427 5.250 -10.616 1.00 92.88 169 ALA A O 1
ATOM 1318 N N . SER A 1 170 ? 8.525 3.786 -12.308 1.00 90.12 170 SER A N 1
ATOM 1319 C CA . SER A 1 170 ? 7.094 3.787 -12.647 1.00 90.12 170 SER A CA 1
ATOM 1320 C C . SER A 1 170 ? 6.700 2.495 -13.371 1.00 90.12 170 SER A C 1
ATOM 1322 O O . SER A 1 170 ? 7.554 1.659 -13.654 1.00 90.12 170 SER A O 1
ATOM 1324 N N . ASN A 1 171 ? 5.425 2.351 -13.739 1.00 85.75 171 ASN A N 1
ATOM 1325 C CA . ASN A 1 171 ? 4.893 1.235 -14.535 1.00 85.75 171 ASN A CA 1
ATOM 1326 C C . ASN A 1 171 ? 5.057 1.400 -16.068 1.00 85.75 171 ASN A C 1
ATOM 1328 O O . ASN A 1 171 ? 4.456 0.652 -16.841 1.00 85.75 171 ASN A O 1
ATOM 1332 N N . SER A 1 172 ? 5.831 2.390 -16.526 1.00 86.50 172 SER A N 1
ATOM 1333 C CA . SER A 1 172 ? 5.962 2.715 -17.957 1.00 86.50 172 SER A CA 1
ATOM 1334 C C . SER A 1 172 ? 6.956 1.820 -18.709 1.00 86.50 172 SER A C 1
ATOM 1336 O O . SER A 1 172 ? 6.788 1.586 -19.908 1.00 86.50 172 SER A O 1
ATOM 1338 N N . THR A 1 173 ? 7.956 1.268 -18.017 1.00 88.31 173 THR A N 1
ATOM 1339 C CA . THR A 1 173 ? 8.989 0.390 -18.594 1.00 88.31 173 THR A CA 1
ATOM 1340 C C . THR A 1 173 ? 8.585 -1.085 -18.515 1.00 88.31 173 THR A C 1
ATOM 1342 O O . THR A 1 173 ? 7.623 -1.436 -17.837 1.00 88.31 173 THR A O 1
ATOM 1345 N N . ALA A 1 174 ? 9.301 -1.981 -19.204 1.00 86.50 174 ALA A N 1
ATOM 1346 C CA . ALA A 1 174 ? 9.036 -3.422 -19.115 1.00 86.50 174 ALA A CA 1
ATOM 1347 C C . ALA A 1 174 ? 9.236 -3.959 -17.683 1.00 86.50 174 ALA A C 1
ATOM 1349 O O . ALA A 1 174 ? 8.364 -4.647 -17.157 1.00 86.50 174 ALA A O 1
ATOM 1350 N N . GLU A 1 175 ? 10.333 -3.568 -17.032 1.00 87.06 175 GLU A N 1
ATOM 1351 C CA . GLU A 1 175 ? 10.617 -3.865 -15.620 1.00 87.06 175 GLU A CA 1
ATOM 1352 C C . GLU A 1 175 ? 9.565 -3.247 -14.694 1.00 87.06 175 GLU A C 1
ATOM 1354 O O . GLU A 1 175 ? 9.056 -3.892 -13.781 1.00 87.06 175 GLU A O 1
ATOM 1359 N N . GLY A 1 176 ? 9.169 -2.007 -14.982 1.00 89.50 176 GLY A N 1
ATOM 1360 C CA . GLY A 1 176 ? 8.109 -1.309 -14.274 1.00 89.50 176 GLY A CA 1
ATOM 1361 C C . GLY A 1 176 ? 6.778 -2.033 -14.344 1.00 89.50 176 GLY A C 1
ATOM 1362 O O . GLY A 1 176 ? 6.119 -2.216 -13.326 1.00 89.50 176 GLY A O 1
ATOM 1363 N N . LYS A 1 177 ? 6.393 -2.502 -15.531 1.00 88.12 177 LYS A N 1
ATOM 1364 C CA . LYS A 1 177 ? 5.213 -3.349 -15.693 1.00 88.12 177 LYS A CA 1
ATOM 1365 C C . LYS A 1 177 ? 5.385 -4.629 -14.893 1.00 88.12 177 LYS A C 1
ATOM 1367 O O . LYS A 1 177 ? 4.467 -4.982 -14.169 1.00 88.12 177 LYS A O 1
ATOM 1372 N N . ALA A 1 178 ? 6.543 -5.293 -14.964 1.00 89.94 178 ALA A N 1
ATOM 1373 C CA . ALA A 1 178 ? 6.833 -6.517 -14.212 1.00 89.94 178 ALA A CA 1
ATOM 1374 C C . ALA A 1 178 ? 6.616 -6.346 -12.697 1.00 89.94 178 ALA A C 1
ATOM 1376 O O . ALA A 1 178 ? 5.973 -7.196 -12.096 1.00 89.94 178 ALA A O 1
ATOM 1377 N N . PHE A 1 179 ? 7.043 -5.227 -12.113 1.00 92.81 179 PHE A N 1
ATOM 1378 C CA . PHE A 1 179 ? 6.927 -4.979 -10.674 1.00 92.81 179 PHE A CA 1
ATOM 1379 C C . PHE A 1 179 ? 5.584 -4.369 -10.248 1.00 92.81 179 PHE A C 1
ATOM 1381 O O . PHE A 1 179 ? 4.945 -4.848 -9.315 1.00 92.81 179 PHE A O 1
ATOM 1388 N N . TRP A 1 180 ? 5.131 -3.315 -10.929 1.00 89.69 180 TRP A N 1
ATOM 1389 C CA . TRP A 1 180 ? 3.960 -2.540 -10.517 1.00 89.69 180 TRP A CA 1
ATOM 1390 C C . TRP A 1 180 ? 2.652 -3.137 -11.017 1.00 89.69 180 TRP A C 1
ATOM 1392 O O . TRP A 1 180 ? 1.688 -3.165 -10.264 1.00 89.69 180 TRP A O 1
ATOM 1402 N N . ARG A 1 181 ? 2.571 -3.569 -12.282 1.00 80.50 181 ARG A N 1
ATOM 1403 C CA . ARG A 1 181 ? 1.329 -4.096 -12.865 1.00 80.50 181 ARG A CA 1
ATOM 1404 C C . ARG A 1 181 ? 1.502 -4.581 -14.303 1.00 80.50 181 ARG A C 1
ATOM 1406 O O . ARG A 1 181 ? 2.080 -3.868 -15.123 1.00 80.50 181 ARG A O 1
ATOM 1413 N N . ASP A 1 182 ? 0.860 -5.698 -14.654 1.00 66.62 182 ASP A N 1
ATOM 1414 C CA . ASP A 1 182 ? 0.557 -5.995 -16.058 1.00 66.62 182 ASP A CA 1
ATOM 1415 C C . ASP A 1 182 ? -0.824 -5.505 -16.510 1.00 66.62 182 ASP A C 1
ATOM 1417 O O . ASP A 1 182 ? -1.756 -5.290 -15.729 1.00 66.62 182 ASP A O 1
ATOM 1421 N N . TRP A 1 183 ? -0.898 -5.250 -17.810 1.00 62.16 183 TRP A N 1
ATOM 1422 C CA . TRP A 1 183 ? -2.094 -4.807 -18.506 1.00 62.16 183 TRP A CA 1
ATOM 1423 C C . TRP A 1 183 ? -2.826 -6.002 -19.112 1.00 62.16 183 TRP A C 1
ATOM 1425 O O . TRP A 1 183 ? -2.142 -6.955 -19.561 1.00 62.16 183 TRP A O 1
#

Solvent-accessible surface area (backbone atoms only — not comparable to full-atom values): 9724 Å² total; per-residue (Å²): 110,68,73,58,20,66,78,43,84,33,35,55,62,37,27,23,11,68,74,41,81,80,47,57,56,64,74,47,53,17,37,40,58,21,57,53,44,28,70,76,36,80,93,52,78,86,45,63,61,64,32,47,33,82,89,74,13,37,46,45,72,95,55,38,40,84,76,51,85,71,64,37,59,56,49,48,46,57,26,29,33,50,22,28,25,31,66,53,14,29,40,32,75,92,78,61,24,69,56,36,60,92,68,54,74,64,28,79,50,21,53,33,34,32,46,21,41,38,76,50,77,59,44,57,37,38,27,74,34,37,66,36,33,29,35,69,92,79,73,21,54,34,75,33,77,89,52,40,17,37,50,36,28,23,61,69,64,56,70,50,76,46,43,56,91,74,53,48,69,37,53,85,45,74,67,9,18,52,32,54,46,82,132

Sequence (183 aa):
MFMYTESNNGNLPKYDGLLTPGNATWKVHGKWQDGFFVLQNPGRNLVDWVHYDDTLGRPKSIFACPSSLTSGAKEFEGARHYGMNGAHGNTATWYRAEIKAAKIKYPGGRLMFSDIEKTGSWASLDVENANGIFNFTEGRFLRHSNNSAANVCYADGHAGSVKREAIPASNSTAEGKAFWRDW

pLDDT: mean 85.77, std 9.23, range [53.53, 95.56]

Secondary structure (DSSP, 8-state):
-HHHHHHTTTPPPPSB-TTSSTT--SS-S-BHHHHHHHHHSTT----TTTTEETTTTEE-GGGS-TT----S-HHHHTTEEEEEEHHHH---GGGT----GGG-SSGGGSEEEEEEE--STT--SEESSHHHH-BGGGTB--SBTTTTEEEEEETTS-EEEEEGGGS-SSTTSHHHHHHH---

Mean predicted aligned error: 5.29 Å

Organism: NCBI:txid1076179

Radius of gyration: 15.39 Å; Cα contacts (8 Å, |Δi|>4): 397; chains: 1; bounding box: 41×31×41 Å

Foldseek 3Di:
DVVVCVVVVLWDAAQDQPVPPDQDHDLHFFGSQLVVVCVVPPPDDRGGCPQADQVQQAGDDPQGAPLDPDGDHCQWHVLAFKAAQNQRNHRDVVSPDIQRLVNFPPQVQEFGMKGAQDGHGSDGRHDFFLVRRADVVVPGFASPDVRFWIWTATSVGDIDIDGSVQGGGGCPDPSRCSYRHDD

=== Feature glossary ===
Annotated list of the representations used here:

Nearest PDB structures. The Foldseek neighbor list gives the closest experimentally determined structures in the PDB, ranked by structural alignment. TM-score near 1 means near-identical fold; near 0.3 means only rough topology match. This is how one finds what a novel AlphaFold prediction most resembles in the solved-structure universe.

Foldseek 3Di. Foldseek's 3Di representation compresses backbone geometry into a per-residue letter drawn from a learned twenty-state alphabet. It captures the tertiary interaction pattern around each residue — which residues are packed against it in space, regardless of where they are in sequence.

Radius of gyration, Cα contacts, bounding box. Radius of gyration (Rg) is the root-mean-square distance of Cα atoms from their centroid — a single number for overall size and compactness. A globular domain of N residues has Rg ≈ 2.2·N^0.38 Å; an extended or disordered chain has a much larger Rg. The Cα contact count is the number of residue pairs whose Cα atoms are within 8 Å and are more than four positions apart in sequence — a standard proxy for tertiary packing density. The bounding box is the smallest axis-aligned box enclosing all Cα atoms.

InterPro / GO / CATH / organism. The annotation block draws on four external resources. InterPro: which protein families and domains the sequence belongs to. GO: standardized terms for what the protein does, what process it participates in, and where in the cell it acts. CATH: which structural fold it has in the CATH hierarchy. Organism: the species of origin.

mmCIF coordinates. The mmCIF block holds the 3D Cartesian coordinates of each backbone atom (N, Cα, C, O) in ångströms. mmCIF is the PDB's canonical archive format — a tagged-loop text representation of the atomic model.

pLDDT. pLDDT is the predicted lDDT-Cα score: AlphaFold's confidence that the local environment of each residue (all inter-atomic distances within 15 Å) is correctly placed. It is a per-residue number between 0 and 100, with higher meaning more reliable.

Backbone torsions (φ/ψ). φ (phi) and ψ (psi) are the two rotatable backbone dihedrals per residue: φ is the C(i-1)–N–Cα–C torsion, ψ is the N–Cα–C–N(i+1) torsion, both in degrees on (−180°, 180°]. α-helical residues cluster near (−60°, −45°); β-strand residues near (−120°, +130°). A Ramachandran plot is simply a scatter of (φ, ψ) for every residue.

B-factor. For experimental (PDB) structures, the B-factor (temperature factor) quantifies the positional spread of each atom in the crystal — a combination of thermal vibration and static disorder — in units of Å². High B-factors mark flexible loops or poorly resolved regions; low B-factors mark the rigid, well-ordered core.

Secondary structure (3-state, P-SEA). SS3 is a coarse helix/strand/coil call (letters a/b/c) made by the P-SEA algorithm from inter-Cα distances and dihedrals. It is less detailed than DSSP but needs only Cα positions.

Predicted aligned error. Predicted aligned error is AlphaFold's pairwise confidence. Unlike pLDDT (per-residue), PAE is per-residue-pair and captures whether two parts of the structure are correctly placed relative to each other. Units are ångströms of expected positional error.

Solvent-accessible surface area. Solvent-accessible surface area (SASA) is the area in Å² traced out by the centre of a 1.4 Å probe sphere (a water molecule) rolled over the protein's van der Waals surface (Shrake–Rupley / Lee–Richards construction). Buried residues have near-zero SASA; fully exposed residues can exceed 200 Å². The total SASA scales roughly with the number of surface residues.

Secondary structure (8-state, DSSP). The SS8 string is DSSP's per-residue secondary-structure call. α-helix (H) means an i→i+4 H-bond ladder; β-strand (E) means the residue participates in a β-sheet; 3₁₀ (G) and π (I) are tighter and wider helices; T/S are turns/bends; '-' is loop.

Rendered structure images. Structure images are PyMOL renders from six orthogonal camera directions. Cartoon representation draws helices as coils and strands as arrows; sticks shows the backbone as bonds; surface shows the solvent-excluded envelope. Rainbow coloring maps sequence position to hue (blue→red, N→C); chain coloring assigns a distinct color per polypeptide.

Sequence. The amino-acid sequence is the protein's primary structure: the linear order of residues from the N-terminus to the C-terminus, written in one-letter code. Everything else here — the 3D coordinates, the secondary structure, the domain annotations — is ultimately a consequence of this string.

Contact-map, Ramachandran, and PAE plots. Three diagnostic plots accompany the record. The Cα contact map visualizes the tertiary structure as a 2D adjacency matrix (8 Å cutoff, sequence-local contacts suppressed). The Ramachandran plot shows the distribution of backbone (φ, ψ) torsions, with points in the α and β basins reflecting secondary structure content. The PAE plot shows AlphaFold's inter-residue confidence as a color matrix.